Protein AF-A0A9P5BAX3-F1 (afdb_monomer)

Secondary structure (DSSP, 8-state):
------------SS----EEEEEEEEEE-GGG-EE-TT--HHHHTTGGGGEEEE--S-SSTT--GGGPPPEEEEEEE-TTS-EEEEEEEE-STT-EEEEEEEB-SS--TT-SEEEEE-SSSSSSPEEEEEETTEEEEEEE--TTTTBEEEEEEEE---TT--GGGEEEE-SSSSSSPEEEEEEETTEEEEEEE--BTTB--EE-SSSTT--SEEEE----S-STTEEEE--SSSSSPEEEEE-TTS-EEEEEEEPP-SSS---EEEEEEEEE---S-SS-GGGEEEE-SS--SSPEEEEEEE-SSEEEEEEEEEEEEETT-PPP-

pLDDT: mean 86.79, std 18.22, range [22.45, 98.81]

Solvent-accessible surface area (backbone atoms only — not comparable to full-atom values): 17808 Å² total; per-residue (Å²): 142,78,89,78,85,78,81,82,76,80,79,79,92,77,84,79,63,66,73,45,74,46,76,44,80,70,46,68,28,77,59,59,49,44,72,41,82,89,60,55,65,84,46,54,75,43,43,46,81,31,55,48,47,36,31,47,51,76,83,49,92,80,58,52,80,66,58,51,39,22,20,45,32,38,55,47,60,46,100,83,52,46,69,47,41,35,36,19,53,45,73,42,79,60,39,40,47,71,82,43,74,46,58,56,58,62,94,53,49,82,32,78,33,76,49,62,37,23,63,48,53,80,75,37,26,16,45,36,36,26,37,88,44,21,36,30,40,15,43,51,77,37,56,87,70,42,39,35,44,52,75,47,74,79,39,77,63,47,93,85,54,46,49,86,30,56,47,66,37,24,60,84,40,83,52,25,32,18,48,32,33,49,80,44,35,33,34,33,22,28,22,37,45,72,42,60,61,91,44,81,34,80,17,20,37,68,39,73,87,39,63,59,38,78,50,45,76,64,79,49,98,50,51,84,31,51,47,63,47,44,63,86,63,73,59,27,29,16,48,32,38,37,36,50,33,42,18,27,37,35,29,42,63,36,84,32,90,62,99,29,59,38,46,44,73,43,77,58,48,74,69,35,89,46,54,102,53,70,83,34,38,61,25,48,47,58,31,21,45,60,51,72,54,34,44,24,44,32,39,52,45,82,53,100,60,30,28,45,35,31,36,29,42,68,46,82,35,57,65,88,57,84,79,83,129

InterPro domains:
  IPR013517 FG-GAP repeat [PF13517] (118-179)
  IPR028994 Integrin alpha, N-terminal [SSF69318] (80-262)

Sequence (325 aa):
MQLVARAISMGSGHDDGNYAHKSTSKGVIESAKIDKESDPQSITDAIPWHIFFGNIVKADPNAERTASLDDWIRVYHNTKDENAYWFRQNLGGGKFDKSVQFNVDMDCDLGPRYAFADFNNDVLDDFFCIKENAVWVSLNRGGNPPKFESIGQVIGGFDGLKATDVRIADIDGDGRADFCLVKSAGEIACSRNGGWGDKPQWQGFSTANGIRGTVFNTAQPDKAGIILADLNREFRSDVMDIGDHGQVSTWIDNRGSGNGIVPEWRSAGLTQAGQAVTGIQDSIKFGRIYGSNRLDYIFLKEEKYHFDVIVQNKAWAFDGVQEPV

Radius of gyration: 19.63 Å; Cα contacts (8 Å, |Δi|>4): 793; chains: 1; bounding box: 54×41×65 Å

Organism: NCBI:txid1803897

Foldseek 3Di:
DDDDDDDPPPDDDDDQDAWDKDKDWPFFLPQQWFFPAPADPVQVVCFLQFWAWFQLADPDPPDDLLLGFTWIKGFRQHPVLATWIWIWPQPAPSHTHDIDTDDQQDPQSQAPHKDWFAAALPSGTWIWGCHPQFIWTWDFPHDVVTHTHTPGTQGDHDPPRDSLQWAWAAALLPRHTWIWGLSWQFWIFIWDQPDHGPHGDTAHQAGRNDGRHTLGGGHDPGSNQWHWADAPQSSHTWTWGQAFQRWIWIWDFDQDPDPGRRTDTHTSGTNGPHHPDGRQSSQWHWTRNNSPSGTWIWGQCDDPGITTTITMDMDIDRVPDDDDD

Mean predicted aligned error: 7.18 Å

Structure (mmCIF, N/CA/C/O backbone):
data_AF-A0A9P5BAX3-F1
#
_entry.id   AF-A0A9P5BAX3-F1
#
loop_
_atom_site.group_PDB
_atom_site.id
_atom_site.type_symbol
_atom_site.label_atom_id
_atom_site.label_alt_id
_atom_site.label_comp_id
_atom_site.label_asym_id
_atom_site.label_entity_id
_atom_site.label_seq_id
_atom_site.pdbx_PDB_ins_code
_atom_site.Cartn_x
_atom_site.Cartn_y
_atom_site.Cartn_z
_atom_site.occupancy
_atom_site.B_iso_or_equiv
_atom_site.auth_seq_id
_atom_site.auth_comp_id
_atom_site.auth_asym_id
_atom_site.auth_atom_id
_atom_site.pdbx_PDB_model_num
ATOM 1 N N . MET A 1 1 ? -33.936 -15.966 -37.122 1.00 38.59 1 MET A N 1
ATOM 2 C CA . MET A 1 1 ? -32.572 -16.016 -37.684 1.00 38.59 1 MET A CA 1
ATOM 3 C C . MET A 1 1 ? -32.243 -14.624 -38.193 1.00 38.59 1 MET A C 1
ATOM 5 O O . MET A 1 1 ? -32.700 -14.257 -39.262 1.00 38.59 1 MET A O 1
ATOM 9 N N . GLN A 1 2 ? -31.557 -13.816 -37.386 1.00 25.47 2 GLN A N 1
ATOM 10 C CA . GLN A 1 2 ? -30.965 -12.558 -37.839 1.00 25.47 2 GLN A CA 1
ATOM 11 C C . GLN A 1 2 ? -29.770 -12.282 -36.923 1.00 25.47 2 GLN A C 1
ATOM 13 O O . GLN A 1 2 ? -29.939 -12.008 -35.738 1.00 25.47 2 GLN A O 1
ATOM 18 N N . LEU A 1 3 ? -28.567 -12.496 -37.460 1.00 26.77 3 LEU A N 1
ATOM 19 C CA . LEU A 1 3 ? -27.318 -12.101 -36.822 1.00 26.77 3 LEU A CA 1
ATOM 20 C C . LEU A 1 3 ? -27.300 -10.575 -36.722 1.00 26.77 3 LEU A C 1
ATOM 22 O O . LEU A 1 3 ? -27.473 -9.897 -37.732 1.00 26.77 3 LEU A O 1
ATOM 26 N N . VAL A 1 4 ? -27.007 -10.050 -35.536 1.00 26.61 4 VAL A N 1
ATOM 27 C CA . VAL A 1 4 ? -26.472 -8.696 -35.390 1.00 26.61 4 VAL A CA 1
ATOM 28 C C . VAL A 1 4 ? -25.081 -8.851 -34.798 1.00 26.61 4 VAL A C 1
ATOM 30 O O . VAL A 1 4 ? -24.919 -9.208 -33.632 1.00 26.61 4 VAL A O 1
ATOM 33 N N . ALA A 1 5 ? -24.075 -8.659 -35.645 1.00 25.00 5 ALA A N 1
ATOM 34 C CA . ALA A 1 5 ? -22.684 -8.593 -35.238 1.00 25.00 5 ALA A CA 1
ATOM 35 C C . ALA A 1 5 ? -22.497 -7.391 -34.301 1.00 25.00 5 ALA A C 1
ATOM 37 O O . ALA A 1 5 ? -22.773 -6.254 -34.683 1.00 25.00 5 ALA A O 1
ATOM 38 N N . ARG A 1 6 ? -22.032 -7.635 -33.072 1.00 25.16 6 ARG A N 1
ATOM 39 C CA . ARG A 1 6 ? -21.492 -6.580 -32.209 1.00 25.16 6 ARG A CA 1
ATOM 40 C C . ARG A 1 6 ? -20.024 -6.400 -32.569 1.00 25.16 6 ARG A C 1
ATOM 42 O O . ARG A 1 6 ? -19.195 -7.234 -32.220 1.00 25.16 6 ARG A O 1
ATOM 49 N N . ALA A 1 7 ? -19.716 -5.324 -33.282 1.00 23.09 7 ALA A N 1
ATOM 50 C CA . ALA A 1 7 ? -18.359 -4.812 -33.343 1.00 23.09 7 ALA A CA 1
ATOM 51 C C . ALA A 1 7 ? -18.020 -4.235 -31.960 1.00 23.09 7 ALA A C 1
ATOM 53 O O . ALA A 1 7 ? -18.608 -3.242 -31.537 1.00 23.09 7 ALA A O 1
ATOM 54 N N . ILE A 1 8 ? -17.114 -4.893 -31.237 1.00 26.59 8 ILE A N 1
ATOM 55 C CA . ILE A 1 8 ? -16.471 -4.321 -30.054 1.00 26.59 8 ILE A CA 1
ATOM 56 C C . ILE A 1 8 ? -15.385 -3.390 -30.593 1.00 26.59 8 ILE A C 1
ATOM 58 O O . ILE A 1 8 ? -14.329 -3.839 -31.029 1.00 26.59 8 ILE A O 1
ATOM 62 N N . SER A 1 9 ? -15.680 -2.094 -30.632 1.00 22.45 9 SER A N 1
ATOM 63 C CA . SER A 1 9 ? -14.665 -1.069 -30.847 1.00 22.45 9 SER A CA 1
ATOM 64 C C . SER A 1 9 ? -13.929 -0.868 -29.525 1.00 22.45 9 SER A C 1
ATOM 66 O O . SER A 1 9 ? -14.465 -0.236 -28.618 1.00 22.45 9 SER A O 1
ATOM 68 N N . MET A 1 10 ? -12.720 -1.421 -29.407 1.00 34.75 10 MET A N 1
ATOM 69 C CA . MET A 1 10 ? -11.760 -1.005 -28.382 1.00 34.75 10 MET A CA 1
ATOM 70 C C . MET A 1 10 ? -11.373 0.444 -28.688 1.00 34.75 10 MET A C 1
ATOM 72 O O . MET A 1 10 ? -10.759 0.719 -29.718 1.00 34.75 10 MET A O 1
ATOM 76 N N . GLY A 1 11 ? -11.833 1.368 -27.845 1.00 26.83 11 GLY A N 1
ATOM 77 C CA . GLY A 1 11 ? -11.611 2.799 -28.011 1.00 26.83 11 GLY A CA 1
ATOM 78 C C . GLY A 1 11 ? -10.129 3.144 -27.923 1.00 26.83 11 GLY A C 1
ATOM 79 O O . GLY A 1 11 ? -9.464 2.846 -26.935 1.00 26.83 11 GLY A O 1
ATOM 80 N N . SER A 1 12 ? -9.619 3.778 -28.974 1.00 36.03 12 SER A N 1
ATOM 81 C CA . SER A 1 12 ? -8.285 4.361 -29.056 1.00 36.03 12 SER A CA 1
ATOM 82 C C . SER A 1 12 ? -8.238 5.669 -28.260 1.00 36.03 12 SER A C 1
ATOM 84 O O . SER A 1 12 ? -8.459 6.727 -28.837 1.00 36.03 12 SER A O 1
ATOM 86 N N . GLY A 1 13 ? -8.033 5.576 -26.944 1.00 36.81 13 GLY A N 1
ATOM 87 C CA . GLY A 1 13 ? -7.357 6.548 -26.062 1.00 36.81 13 GLY A CA 1
ATOM 88 C C . GLY A 1 13 ? -7.547 8.069 -26.212 1.00 36.81 13 GLY A C 1
ATOM 89 O O . GLY A 1 13 ? -6.700 8.786 -25.699 1.00 36.81 13 GLY A O 1
ATOM 90 N N . HIS A 1 14 ? -8.570 8.596 -26.896 1.00 33.91 14 HIS A N 1
ATOM 91 C CA . HIS A 1 14 ? -8.615 10.033 -27.209 1.00 33.91 14 HIS A CA 1
ATOM 92 C C . HIS A 1 14 ? -9.938 10.766 -26.960 1.00 33.91 14 HIS A C 1
ATOM 94 O O . HIS A 1 14 ? -10.000 11.952 -27.259 1.00 33.91 14 HIS A O 1
ATOM 100 N N . ASP A 1 15 ? -10.955 10.129 -26.376 1.00 41.12 15 ASP A N 1
ATOM 101 C CA . ASP A 1 15 ? -12.197 10.822 -25.995 1.00 41.12 15 ASP A CA 1
ATOM 102 C C . ASP A 1 15 ? -12.956 10.050 -24.899 1.00 41.12 15 ASP A C 1
ATOM 104 O O . ASP A 1 15 ? -13.960 9.379 -25.142 1.00 41.12 15 ASP A O 1
ATOM 108 N N . ASP A 1 16 ? -12.464 10.115 -23.663 1.00 41.97 16 ASP A N 1
ATOM 109 C CA . ASP A 1 16 ? -13.198 9.718 -22.465 1.00 41.97 16 ASP A CA 1
ATOM 110 C C . ASP A 1 16 ? -13.496 10.977 -21.631 1.00 41.97 16 ASP A C 1
ATOM 112 O O . ASP A 1 16 ? -12.630 11.521 -20.950 1.00 41.97 16 ASP A O 1
ATOM 116 N N . GLY A 1 17 ? -14.725 11.493 -21.752 1.00 39.88 17 GLY A N 1
ATOM 117 C CA . GLY A 1 17 ? -15.174 12.785 -21.210 1.00 39.88 17 GLY A CA 1
ATOM 118 C C . GLY A 1 17 ? -14.943 13.033 -19.706 1.00 39.88 17 GLY A C 1
ATOM 119 O O . GLY A 1 17 ? -14.240 12.307 -19.004 1.00 39.88 17 GLY A O 1
ATOM 120 N N . ASN A 1 18 ? -15.526 14.115 -19.183 1.00 44.06 18 ASN A N 1
ATOM 121 C CA . ASN A 1 18 ? -15.340 14.501 -17.782 1.00 44.06 18 ASN A CA 1
ATOM 122 C C . ASN A 1 18 ? -15.794 13.386 -16.818 1.00 44.06 18 ASN A C 1
ATOM 124 O O . ASN A 1 18 ? -16.866 12.800 -16.968 1.00 44.06 18 ASN A O 1
ATOM 128 N N . TYR A 1 19 ? -14.964 13.098 -15.813 1.00 53.88 19 TYR A N 1
ATOM 129 C CA . TYR A 1 19 ? -15.280 12.119 -14.777 1.00 53.88 19 TYR A CA 1
ATOM 130 C C . TYR A 1 19 ? -16.246 12.714 -13.748 1.00 53.88 19 TYR A C 1
ATOM 132 O O . TYR A 1 19 ? -15.951 13.737 -13.128 1.00 53.88 19 TYR A O 1
ATOM 140 N N . ALA A 1 20 ? -17.384 12.051 -13.527 1.00 51.53 20 ALA A N 1
ATOM 141 C CA . ALA A 1 20 ? -18.304 12.371 -12.443 1.00 51.53 20 ALA A CA 1
ATOM 142 C C . ALA A 1 20 ? -18.182 11.321 -11.326 1.00 51.53 20 ALA A C 1
ATOM 144 O O . ALA A 1 20 ? -18.335 10.116 -11.550 1.00 51.53 20 ALA A O 1
ATOM 145 N N . HIS A 1 21 ? -17.933 11.781 -10.097 1.00 63.03 21 HIS A N 1
ATOM 146 C CA . HIS A 1 21 ? -17.801 10.915 -8.925 1.00 63.03 21 HIS A CA 1
ATOM 147 C C . HIS A 1 21 ? -19.018 11.041 -8.012 1.00 63.03 21 HIS A C 1
ATOM 149 O O . HIS A 1 21 ? -19.418 12.141 -7.629 1.00 63.03 21 HIS A O 1
ATOM 155 N N . LYS A 1 22 ? -19.582 9.899 -7.608 1.00 65.12 22 LYS A N 1
ATOM 156 C CA . LYS A 1 22 ? -20.594 9.826 -6.551 1.00 65.12 22 LYS A CA 1
ATOM 157 C C . LYS A 1 22 ? -20.171 8.777 -5.534 1.00 65.12 22 LYS A C 1
ATOM 159 O O . LYS A 1 22 ? -19.991 7.615 -5.885 1.00 65.12 22 LYS A O 1
ATOM 164 N N . SER A 1 23 ? -20.033 9.158 -4.269 1.00 72.19 23 SER A N 1
ATOM 165 C CA . SER A 1 23 ? -19.822 8.198 -3.187 1.00 72.19 23 SER A CA 1
ATOM 166 C C . SER A 1 23 ? -21.155 7.804 -2.550 1.00 72.19 23 SER A C 1
ATOM 168 O O . SER A 1 23 ? -22.107 8.585 -2.497 1.00 72.19 23 SER A O 1
ATOM 170 N N . THR A 1 24 ? -21.250 6.557 -2.096 1.00 82.00 24 THR A N 1
ATOM 171 C CA . THR A 1 24 ? -22.368 6.067 -1.286 1.00 82.00 24 THR A CA 1
ATOM 172 C C . THR A 1 24 ? -21.808 5.527 0.016 1.00 82.00 24 THR A C 1
ATOM 174 O O . THR A 1 24 ? -21.052 4.556 0.011 1.00 82.00 24 THR A O 1
ATOM 177 N N . SER A 1 25 ? -22.179 6.151 1.133 1.00 86.31 25 SER A N 1
ATOM 178 C CA . SER A 1 25 ? -21.780 5.670 2.454 1.00 86.31 25 SER A CA 1
ATOM 179 C C . SER A 1 25 ? -22.388 4.296 2.732 1.00 86.31 25 SER A C 1
ATOM 181 O O . SER A 1 25 ? -23.581 4.080 2.507 1.00 86.31 25 SER A O 1
ATOM 183 N N . LYS A 1 26 ? -21.562 3.372 3.224 1.00 90.88 26 LYS A N 1
ATOM 184 C CA . LYS A 1 26 ? -21.981 2.074 3.764 1.00 90.88 26 LYS A CA 1
ATOM 185 C C . LYS A 1 26 ? -21.983 2.045 5.292 1.00 90.88 26 LYS A C 1
ATOM 187 O O . LYS A 1 26 ? -22.518 1.108 5.872 1.00 90.88 26 LYS A O 1
ATOM 192 N N . GLY A 1 27 ? -21.452 3.087 5.931 1.00 91.56 27 GLY A N 1
ATOM 193 C CA . GLY A 1 27 ? -21.371 3.195 7.383 1.00 91.56 27 GLY A CA 1
ATOM 194 C C . GLY A 1 27 ? -20.230 2.377 7.986 1.00 91.56 27 GLY A C 1
ATOM 195 O O . GLY A 1 27 ? -19.264 2.034 7.301 1.00 91.56 27 GLY A O 1
ATOM 196 N N . VAL A 1 28 ? -20.343 2.126 9.290 1.00 96.62 28 VAL A N 1
ATOM 197 C CA . VAL A 1 28 ? -19.370 1.369 10.087 1.00 96.62 28 VAL A CA 1
ATOM 198 C C . VAL A 1 28 ? -19.524 -0.125 9.813 1.00 96.62 28 VAL A C 1
ATOM 200 O O . VAL A 1 28 ? -20.631 -0.661 9.864 1.00 96.62 28 VAL A O 1
ATOM 203 N N . ILE A 1 29 ? -18.407 -0.811 9.574 1.00 97.44 29 ILE A N 1
ATOM 204 C CA . ILE A 1 29 ? -18.358 -2.271 9.518 1.00 97.44 29 ILE A CA 1
ATOM 205 C C . ILE A 1 29 ? -18.022 -2.812 10.907 1.00 97.44 29 ILE A C 1
ATOM 207 O O . ILE A 1 29 ? -16.862 -2.860 11.313 1.00 97.44 29 ILE A O 1
ATOM 211 N N . GLU A 1 30 ? -19.047 -3.265 11.627 1.00 97.12 30 GLU A N 1
ATOM 212 C CA . GLU A 1 30 ? -18.915 -3.772 13.000 1.00 97.12 30 GLU A CA 1
ATOM 213 C C . GLU A 1 30 ? -17.875 -4.899 13.127 1.00 97.12 30 GLU A C 1
ATOM 215 O O . GLU A 1 30 ? -17.050 -4.886 14.035 1.00 97.12 30 GLU A O 1
ATOM 220 N N . SER A 1 31 ? -17.836 -5.837 12.174 1.00 97.56 31 SER A N 1
ATOM 221 C CA . SER A 1 31 ? -16.870 -6.948 12.175 1.00 97.56 31 SER A CA 1
ATOM 222 C C . SER A 1 31 ? -15.427 -6.538 11.847 1.00 97.56 31 SER A C 1
ATOM 224 O O . SER A 1 31 ? -14.526 -7.367 11.950 1.00 97.56 31 SER A O 1
ATOM 226 N N . ALA A 1 32 ? -15.186 -5.292 11.430 1.00 97.81 32 ALA A N 1
ATOM 227 C CA . ALA A 1 32 ? -13.859 -4.773 11.088 1.00 97.81 32 ALA A CA 1
ATOM 228 C C . ALA A 1 32 ? -13.288 -3.832 12.158 1.00 97.81 32 ALA A C 1
ATOM 230 O O . ALA A 1 32 ? -12.149 -3.396 12.022 1.00 97.81 32 ALA A O 1
ATOM 231 N N . LYS A 1 33 ? -14.039 -3.543 13.234 1.00 97.81 33 LYS A N 1
ATOM 232 C CA . LYS A 1 33 ? -13.571 -2.701 14.344 1.00 97.81 33 LYS A CA 1
ATOM 233 C C . LYS A 1 33 ? -12.227 -3.164 14.894 1.00 97.81 33 LYS A C 1
ATOM 235 O O . LYS A 1 33 ? -11.960 -4.368 15.005 1.00 97.81 33 LYS A O 1
ATOM 240 N N . ILE A 1 34 ? -11.399 -2.186 15.236 1.00 97.81 34 ILE A N 1
ATOM 241 C CA . ILE A 1 34 ? -10.008 -2.391 15.633 1.00 97.81 34 ILE A CA 1
ATOM 242 C C . ILE A 1 34 ? -9.868 -1.960 17.081 1.00 97.81 34 ILE A C 1
ATOM 244 O O . ILE A 1 34 ? -9.777 -0.768 17.363 1.00 97.81 34 ILE A O 1
ATOM 248 N N . ASP A 1 35 ? -9.890 -2.917 17.999 1.00 95.94 35 ASP A N 1
ATOM 249 C CA . ASP A 1 35 ? -9.796 -2.617 19.422 1.00 95.94 35 ASP A CA 1
ATOM 250 C C . ASP A 1 35 ? -8.385 -2.148 19.795 1.00 95.94 35 ASP A C 1
ATOM 252 O O . ASP A 1 35 ? -7.380 -2.707 19.347 1.00 95.94 35 ASP A O 1
ATOM 256 N N . LYS A 1 36 ? -8.329 -1.110 20.637 1.00 95.38 36 LYS A N 1
ATOM 257 C CA . LYS A 1 36 ? -7.092 -0.632 21.274 1.00 95.38 36 LYS A CA 1
ATOM 258 C C . LYS A 1 36 ? -6.687 -1.501 22.464 1.00 95.38 36 LYS A C 1
ATOM 260 O O . LYS A 1 36 ? -5.563 -1.411 22.937 1.00 95.38 36 LYS A O 1
ATOM 265 N N . GLU A 1 37 ? -7.623 -2.304 22.967 1.00 90.50 37 GLU A N 1
ATOM 266 C CA . GLU A 1 37 ? -7.446 -3.151 24.145 1.00 90.50 37 GLU A CA 1
ATOM 267 C C . GLU A 1 37 ? -6.798 -2.377 25.312 1.00 90.50 37 GLU A C 1
ATOM 269 O O . GLU A 1 37 ? -7.254 -1.286 25.666 1.00 90.50 37 GLU A O 1
ATOM 274 N N . SER A 1 38 ? -5.761 -2.942 25.930 1.00 91.06 38 SER A N 1
ATOM 275 C CA . SER A 1 38 ? -4.924 -2.285 26.937 1.00 91.06 38 SER A CA 1
ATOM 276 C C . SER A 1 38 ? -3.578 -1.823 26.371 1.00 91.06 38 SER A C 1
ATOM 278 O O . SER A 1 38 ? -2.629 -1.655 27.140 1.00 91.06 38 SER A O 1
ATOM 280 N N . ASP A 1 39 ? -3.472 -1.671 25.048 1.00 93.44 39 ASP A N 1
ATOM 281 C CA . ASP A 1 39 ? -2.223 -1.294 24.395 1.00 93.44 39 ASP A CA 1
ATOM 282 C C . ASP A 1 39 ? -1.795 0.125 24.818 1.00 93.44 39 ASP A C 1
ATOM 284 O O . ASP A 1 39 ? -2.632 1.023 24.971 1.00 93.44 39 ASP A O 1
ATOM 288 N N . PRO A 1 40 ? -0.486 0.363 25.022 1.00 94.94 40 PRO A N 1
ATOM 289 C CA . PRO A 1 40 ? 0.028 1.698 25.281 1.00 94.94 40 PRO A CA 1
ATOM 290 C C . PRO A 1 40 ? -0.157 2.606 24.063 1.00 94.94 40 PRO A C 1
ATOM 292 O O . PRO A 1 40 ? -0.211 2.153 22.918 1.00 94.94 40 PRO A O 1
ATOM 295 N N . GLN A 1 41 ? -0.152 3.916 24.313 1.00 94.06 41 GLN A N 1
ATOM 296 C CA . GLN A 1 41 ? -0.399 4.922 23.283 1.00 94.06 41 GLN A CA 1
ATOM 297 C C . GLN A 1 41 ? 0.561 4.822 22.083 1.00 94.06 41 GLN A C 1
ATOM 299 O O . GLN A 1 41 ? 0.145 4.985 20.943 1.00 94.06 41 GLN A O 1
ATOM 304 N N . SER A 1 42 ? 1.824 4.449 22.318 1.00 92.00 42 SER A N 1
ATOM 305 C CA . SER A 1 42 ? 2.815 4.240 21.253 1.00 92.00 42 SER A CA 1
ATOM 306 C C . SER A 1 42 ? 2.417 3.167 20.234 1.00 92.00 42 SER A C 1
ATOM 308 O O . SER A 1 42 ? 2.865 3.223 19.095 1.00 92.00 42 SER A O 1
ATOM 310 N N . ILE A 1 43 ? 1.592 2.194 20.633 1.00 93.31 43 ILE A N 1
ATOM 311 C CA . ILE A 1 43 ? 1.044 1.168 19.740 1.00 93.31 43 ILE A CA 1
ATOM 312 C C . ILE A 1 43 ? -0.268 1.656 19.123 1.00 93.31 43 ILE A C 1
ATOM 314 O O . ILE A 1 43 ? -0.483 1.486 17.924 1.00 93.31 43 ILE A O 1
ATOM 318 N N . THR A 1 44 ? -1.152 2.275 19.914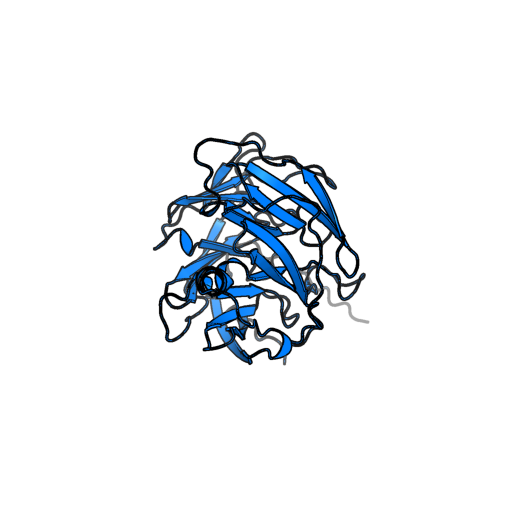 1.00 95.31 44 THR A N 1
ATOM 319 C CA . THR A 1 44 ? -2.469 2.691 19.412 1.00 95.31 44 THR A CA 1
ATOM 320 C C . THR A 1 44 ? -2.386 3.819 18.387 1.00 95.31 44 THR A C 1
ATOM 322 O O . THR A 1 44 ? -3.141 3.796 17.419 1.00 95.31 44 THR A O 1
ATOM 325 N N . ASP A 1 45 ? -1.452 4.760 18.557 1.00 94.19 45 ASP A N 1
ATOM 326 C CA . ASP A 1 45 ? -1.228 5.876 17.625 1.00 94.19 45 ASP A CA 1
ATOM 327 C C . ASP A 1 45 ? -0.695 5.380 16.269 1.00 94.19 45 ASP A C 1
ATOM 329 O O . ASP A 1 45 ? -0.929 5.998 15.232 1.00 94.19 45 ASP A O 1
ATOM 333 N N . ALA A 1 46 ? -0.012 4.231 16.258 1.00 93.00 46 ALA A N 1
ATOM 334 C CA . ALA A 1 46 ? 0.525 3.620 15.049 1.00 93.00 46 ALA A CA 1
ATOM 335 C C . ALA A 1 46 ? -0.514 2.783 14.284 1.00 93.00 46 ALA A C 1
ATOM 337 O O . ALA A 1 46 ? -0.270 2.442 13.129 1.00 93.00 46 ALA A O 1
ATOM 338 N N . ILE A 1 47 ? -1.681 2.466 14.867 1.00 95.94 47 ILE A N 1
ATOM 339 C CA . ILE A 1 47 ? -2.688 1.587 14.241 1.00 95.94 47 ILE A CA 1
ATOM 340 C C . ILE A 1 47 ? -2.965 1.954 12.775 1.00 95.94 47 ILE A C 1
ATOM 342 O O . ILE A 1 47 ? -2.892 1.047 11.946 1.00 95.94 47 ILE A O 1
ATOM 346 N N . PRO A 1 48 ? -3.208 3.225 12.392 1.00 95.75 48 PRO A N 1
ATOM 347 C CA . PRO A 1 48 ? -3.446 3.568 10.992 1.00 95.75 48 PRO A CA 1
ATOM 348 C C . PRO A 1 48 ? -2.338 3.100 10.037 1.00 95.75 48 PRO A C 1
ATOM 350 O O . PRO A 1 48 ? -2.637 2.640 8.941 1.00 95.75 48 PRO A O 1
ATOM 353 N N . TRP A 1 49 ? -1.070 3.124 10.443 1.00 93.19 49 TRP A N 1
ATOM 354 C CA . TRP A 1 49 ? 0.065 2.669 9.627 1.00 93.19 49 TRP A CA 1
ATOM 355 C C . TRP A 1 49 ? 0.170 1.145 9.493 1.00 93.19 49 TRP A C 1
ATOM 357 O O . TRP A 1 49 ? 0.830 0.648 8.583 1.00 93.19 49 TRP A O 1
ATOM 367 N N . HIS A 1 50 ? -0.496 0.411 10.380 1.00 94.56 50 HIS A N 1
ATOM 368 C CA . HIS A 1 50 ? -0.373 -1.034 10.549 1.00 94.56 50 HIS A CA 1
ATOM 369 C C . HIS A 1 50 ? -1.619 -1.816 10.110 1.00 94.56 50 HIS A C 1
ATOM 371 O O . HIS A 1 50 ? -1.724 -3.018 10.371 1.00 94.56 50 HIS A O 1
ATOM 377 N N . ILE A 1 51 ? -2.558 -1.137 9.445 1.00 97.56 51 ILE A N 1
ATOM 378 C CA . ILE A 1 51 ? -3.780 -1.720 8.894 1.00 97.56 51 ILE A CA 1
ATOM 379 C C . ILE A 1 51 ? -3.731 -1.699 7.375 1.00 97.56 51 ILE A C 1
ATOM 381 O O . ILE A 1 51 ? -3.532 -0.651 6.754 1.00 97.56 51 ILE A O 1
ATOM 385 N N . PHE A 1 52 ? -3.973 -2.871 6.799 1.00 97.75 52 PHE A N 1
ATOM 386 C CA . PHE A 1 52 ? -3.942 -3.116 5.367 1.00 97.75 52 PHE A CA 1
ATOM 387 C C . PHE A 1 52 ? -5.211 -3.843 4.934 1.00 97.75 52 PHE A C 1
ATOM 389 O O . PHE A 1 52 ? -5.884 -4.496 5.736 1.00 97.75 52 PHE A O 1
ATOM 396 N N . PHE A 1 53 ? -5.506 -3.723 3.647 1.00 96.56 53 PHE A N 1
ATOM 397 C CA . PHE A 1 53 ? -6.517 -4.511 2.970 1.00 96.56 53 PHE A CA 1
ATOM 398 C C . PHE A 1 53 ? -5.854 -5.137 1.748 1.00 96.56 53 PHE A C 1
ATOM 400 O O . PHE A 1 53 ? -5.256 -4.406 0.962 1.00 96.56 53 PHE A O 1
ATOM 407 N N . GLY A 1 54 ? -5.902 -6.463 1.637 1.00 95.00 54 GLY A N 1
ATOM 408 C CA . GLY A 1 54 ? -5.308 -7.194 0.517 1.00 95.00 54 GLY A CA 1
ATOM 409 C C . GLY A 1 54 ? -5.892 -8.594 0.367 1.00 95.00 54 GLY A C 1
ATOM 410 O O . GLY A 1 54 ? -6.416 -9.164 1.326 1.00 95.00 54 GLY A O 1
ATOM 411 N N . ASN A 1 55 ? -5.822 -9.147 -0.836 1.00 94.56 55 ASN A N 1
ATOM 412 C CA . ASN A 1 55 ? -6.370 -10.451 -1.187 1.00 94.56 55 ASN A CA 1
ATOM 413 C C . ASN A 1 55 ? -5.416 -11.575 -0.757 1.00 94.56 55 ASN A C 1
ATOM 415 O O . ASN A 1 55 ? -4.701 -12.147 -1.581 1.00 94.56 55 ASN A O 1
ATOM 419 N N . ILE A 1 56 ? -5.382 -11.896 0.538 1.00 97.00 56 ILE A N 1
ATOM 420 C CA . ILE A 1 56 ? -4.472 -12.921 1.072 1.00 97.00 56 ILE A CA 1
ATOM 421 C C . ILE A 1 56 ? -5.133 -14.296 1.227 1.00 97.00 56 ILE A C 1
ATOM 423 O O . ILE A 1 56 ? -4.427 -15.302 1.310 1.00 97.00 56 ILE A O 1
ATOM 427 N N . VAL A 1 57 ? -6.465 -14.377 1.219 1.00 94.94 57 VAL A N 1
ATOM 428 C CA . VAL A 1 57 ? -7.223 -15.632 1.208 1.00 94.94 57 VAL A CA 1
ATOM 429 C C . VAL A 1 57 ? -8.278 -15.603 0.104 1.00 94.94 57 VAL A C 1
ATOM 431 O O . VAL A 1 57 ? -9.244 -14.847 0.151 1.00 94.94 57 VAL A O 1
ATOM 434 N N . LYS A 1 58 ? -8.180 -16.534 -0.855 1.00 85.19 58 LYS A N 1
ATOM 435 C CA . LYS A 1 58 ? -9.233 -16.729 -1.866 1.00 85.19 58 LYS A CA 1
ATOM 436 C C . LYS A 1 58 ? -10.529 -17.193 -1.194 1.00 85.19 58 LYS A C 1
ATOM 438 O O . LYS A 1 58 ? -10.630 -18.341 -0.762 1.00 85.19 58 LYS A O 1
ATOM 443 N N . ALA A 1 59 ? -11.530 -16.314 -1.142 1.00 73.06 59 ALA A N 1
ATOM 444 C CA . ALA A 1 59 ? -12.875 -16.661 -0.682 1.00 73.06 59 ALA A CA 1
ATOM 445 C C . ALA A 1 59 ? -13.538 -17.718 -1.588 1.00 73.06 59 ALA A C 1
ATOM 447 O O . ALA A 1 59 ? -14.176 -18.646 -1.094 1.00 73.06 59 ALA A O 1
ATOM 448 N N . ASP A 1 60 ? -13.323 -17.611 -2.902 1.00 76.69 60 ASP A N 1
ATOM 449 C CA . ASP A 1 60 ? -13.675 -18.620 -3.901 1.00 76.69 60 ASP A CA 1
ATOM 450 C C . ASP A 1 60 ? -12.416 -18.967 -4.718 1.00 76.69 60 ASP A C 1
ATOM 452 O O . ASP A 1 60 ? -11.857 -18.084 -5.374 1.00 76.69 60 ASP A O 1
ATOM 456 N N . PRO A 1 61 ? -11.949 -20.231 -4.706 1.00 74.81 61 PRO A N 1
ATOM 457 C CA . PRO A 1 61 ? -10.804 -20.669 -5.505 1.00 74.81 61 PRO A CA 1
ATOM 458 C C . PRO A 1 61 ? -10.954 -20.444 -7.016 1.00 74.81 61 PRO A C 1
ATOM 460 O O . PRO A 1 61 ? -9.948 -20.458 -7.721 1.00 74.81 61 PRO A O 1
ATOM 463 N N . ASN A 1 62 ? -12.185 -20.261 -7.504 1.00 78.12 62 ASN A N 1
ATOM 464 C CA . ASN A 1 62 ? -12.505 -20.039 -8.914 1.00 78.12 62 ASN A CA 1
ATOM 465 C C . ASN A 1 62 ? -12.903 -18.590 -9.221 1.00 78.12 62 ASN A C 1
ATOM 467 O O . ASN A 1 62 ? -13.271 -18.304 -10.361 1.00 78.12 62 ASN A O 1
ATOM 471 N N . ALA A 1 63 ? -12.876 -17.685 -8.236 1.00 73.06 63 ALA A N 1
ATOM 472 C CA . ALA A 1 63 ? -13.168 -16.284 -8.497 1.00 73.06 63 ALA A CA 1
ATOM 473 C C . ALA A 1 63 ? -12.127 -15.696 -9.452 1.00 73.06 63 ALA A C 1
ATOM 475 O O . ALA A 1 63 ? -10.917 -15.843 -9.265 1.00 73.06 63 ALA A O 1
ATOM 476 N N . GLU A 1 64 ? -12.621 -14.983 -10.460 1.00 77.19 64 GLU A N 1
ATOM 477 C CA . GLU A 1 64 ? -11.794 -14.130 -11.305 1.00 77.19 64 GLU A CA 1
ATOM 478 C C . GLU A 1 64 ? -11.078 -13.073 -10.451 1.00 77.19 64 GLU A C 1
ATOM 480 O O . GLU A 1 64 ? -11.619 -12.606 -9.444 1.00 77.19 64 GLU A O 1
ATOM 485 N N . ARG A 1 65 ? -9.902 -12.606 -10.892 1.00 77.50 65 ARG A N 1
ATOM 486 C CA . ARG A 1 65 ? -9.136 -11.542 -10.204 1.00 77.50 65 ARG A CA 1
ATOM 487 C C . ARG A 1 65 ? -9.969 -10.279 -9.954 1.00 77.50 65 ARG A C 1
ATOM 489 O O . ARG A 1 65 ? -9.726 -9.560 -8.994 1.00 77.50 65 ARG A O 1
ATOM 496 N N . THR A 1 66 ? -10.954 -9.989 -10.802 1.00 74.00 66 THR A N 1
ATOM 497 C CA . THR A 1 66 ? -11.858 -8.836 -10.638 1.00 74.00 66 THR A CA 1
ATOM 498 C C . THR A 1 66 ? -12.847 -8.989 -9.490 1.00 74.00 66 THR A C 1
ATOM 500 O O . THR A 1 66 ? -13.317 -7.980 -8.972 1.00 74.00 66 THR A O 1
ATOM 503 N N . ALA A 1 67 ? -13.153 -10.225 -9.101 1.00 77.50 67 ALA A N 1
ATOM 504 C CA . ALA A 1 67 ? -14.079 -10.563 -8.030 1.00 77.50 67 ALA A CA 1
ATOM 505 C C . ALA A 1 67 ? -13.364 -10.824 -6.694 1.00 77.50 67 ALA A C 1
ATOM 507 O O . ALA A 1 67 ? -14.028 -11.179 -5.717 1.00 77.50 67 ALA A O 1
ATOM 508 N N . SER A 1 68 ? -12.035 -10.662 -6.638 1.00 85.12 68 SER A N 1
ATOM 509 C CA . SER A 1 68 ? -11.291 -10.807 -5.392 1.00 85.12 68 SER A CA 1
ATOM 510 C C . SER A 1 68 ? -11.754 -9.779 -4.362 1.00 85.12 68 SER A C 1
ATOM 512 O O . SER A 1 68 ? -12.034 -8.615 -4.674 1.00 85.12 68 SER A O 1
ATOM 514 N N . LEU A 1 69 ? -11.855 -10.249 -3.125 1.00 91.69 69 LEU A N 1
ATOM 515 C CA . LEU A 1 69 ? -12.143 -9.432 -1.963 1.00 91.69 69 LEU A CA 1
ATOM 516 C C . LEU A 1 69 ? -10.850 -9.223 -1.193 1.00 91.69 69 LEU A C 1
ATOM 518 O O . LEU A 1 69 ? -10.036 -10.138 -1.100 1.00 91.69 69 LEU A O 1
ATOM 522 N N . ASP A 1 70 ? -10.712 -8.042 -0.606 1.00 94.38 70 ASP A N 1
ATOM 523 C CA . ASP A 1 70 ? -9.553 -7.738 0.222 1.00 94.38 70 ASP A CA 1
ATOM 524 C C . ASP A 1 70 ? -9.879 -8.034 1.684 1.00 94.38 70 ASP A C 1
ATOM 526 O O . ASP A 1 70 ? -10.876 -7.541 2.232 1.00 94.38 70 ASP A O 1
ATOM 530 N N . ASP A 1 71 ? -9.039 -8.855 2.303 1.00 97.50 71 ASP A N 1
ATOM 531 C CA . ASP A 1 71 ? -9.098 -9.214 3.712 1.00 97.50 71 ASP A CA 1
ATOM 532 C C . ASP A 1 71 ? -8.580 -8.064 4.573 1.00 97.50 71 ASP A C 1
ATOM 534 O O . ASP A 1 71 ? -7.707 -7.301 4.168 1.00 97.50 71 ASP A O 1
ATOM 538 N N . TRP A 1 72 ? -9.100 -7.944 5.792 1.00 98.38 72 TRP A N 1
ATOM 539 C CA . TRP A 1 72 ? -8.588 -6.982 6.766 1.00 98.38 72 TRP A CA 1
ATOM 540 C C . TRP A 1 72 ? -7.333 -7.561 7.412 1.00 98.38 72 TRP A C 1
ATOM 542 O O . TRP A 1 72 ? -7.374 -8.691 7.900 1.00 98.38 72 TRP A O 1
ATOM 552 N N . ILE A 1 73 ? -6.239 -6.804 7.446 1.00 98.69 73 ILE A N 1
ATOM 553 C CA . ILE A 1 73 ? -4.938 -7.266 7.941 1.00 98.69 73 ILE A CA 1
ATO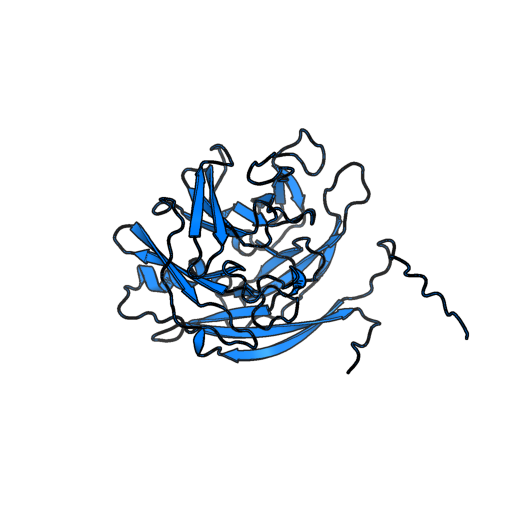M 554 C C . ILE A 1 73 ? -4.397 -6.267 8.966 1.00 98.69 73 ILE A C 1
ATOM 556 O O . ILE A 1 73 ? -4.378 -5.061 8.716 1.00 98.69 73 ILE A O 1
ATOM 560 N N . ARG A 1 74 ? -3.905 -6.771 10.103 1.00 97.25 74 ARG A N 1
ATOM 561 C CA . ARG A 1 74 ? -3.182 -5.997 11.122 1.00 97.25 74 ARG A CA 1
ATOM 562 C C . ARG A 1 74 ? -1.787 -6.566 11.329 1.00 97.25 74 ARG A C 1
ATOM 564 O O . ARG A 1 74 ? -1.637 -7.736 11.681 1.00 97.25 74 ARG A O 1
ATOM 571 N N . VAL A 1 75 ? -0.786 -5.701 11.191 1.00 96.56 75 VAL A N 1
ATOM 572 C CA . VAL A 1 75 ? 0.587 -5.956 11.642 1.00 96.56 75 VAL A CA 1
ATOM 573 C C . VAL A 1 75 ? 0.734 -5.353 13.035 1.00 96.56 75 VAL A C 1
ATOM 575 O O . VAL A 1 75 ? 0.963 -4.160 13.180 1.00 96.56 75 VAL A O 1
ATOM 578 N N . TYR A 1 76 ? 0.544 -6.145 14.083 1.00 94.88 76 TYR A N 1
ATOM 579 C CA . TYR A 1 76 ? 0.728 -5.680 15.454 1.00 94.88 76 TYR A CA 1
ATOM 580 C C . TYR A 1 76 ? 2.217 -5.655 15.800 1.00 94.88 76 TYR A C 1
ATOM 582 O O . TYR A 1 76 ? 2.821 -6.714 15.932 1.00 94.88 76 TYR A O 1
ATOM 590 N N . HIS A 1 77 ? 2.783 -4.460 15.958 1.00 93.31 77 HIS A N 1
ATOM 591 C CA . HIS A 1 77 ? 4.162 -4.263 16.396 1.00 93.31 77 HIS A CA 1
ATOM 592 C C . HIS A 1 77 ? 4.183 -3.946 17.893 1.00 93.31 77 HIS A C 1
ATOM 594 O O . HIS A 1 77 ? 3.574 -2.968 18.336 1.00 93.31 77 HIS A O 1
ATOM 600 N N . ASN A 1 78 ? 4.810 -4.812 18.685 1.00 92.00 78 ASN A N 1
ATOM 601 C CA . ASN A 1 78 ? 4.756 -4.725 20.140 1.00 92.00 78 ASN A CA 1
ATOM 602 C C . ASN A 1 78 ? 5.867 -3.822 20.717 1.00 92.00 78 ASN A C 1
ATOM 604 O O . ASN A 1 78 ? 6.767 -3.375 20.019 1.00 92.00 78 ASN A O 1
ATOM 608 N N . THR A 1 79 ? 5.845 -3.564 22.029 1.00 91.56 79 THR A N 1
ATOM 609 C CA . THR A 1 79 ? 6.848 -2.701 22.691 1.00 91.56 79 THR A CA 1
ATOM 610 C C . THR A 1 79 ? 8.243 -3.330 22.838 1.00 91.56 79 THR A C 1
ATOM 612 O O . THR A 1 79 ? 9.092 -2.769 23.528 1.00 91.56 79 THR A O 1
ATOM 615 N N . LYS A 1 80 ? 8.453 -4.537 22.314 1.00 91.94 80 LYS A N 1
ATOM 616 C CA . LYS A 1 80 ? 9.738 -5.250 22.264 1.00 91.94 80 LYS A CA 1
ATOM 617 C C . LYS A 1 80 ? 10.252 -5.361 20.827 1.00 91.94 80 LYS A C 1
ATOM 619 O O . LYS A 1 80 ? 11.128 -6.178 20.569 1.00 91.94 80 LYS A O 1
ATOM 624 N N . ASP A 1 81 ? 9.681 -4.556 19.938 1.00 90.06 81 ASP A N 1
ATOM 625 C CA . ASP A 1 81 ? 9.944 -4.523 18.510 1.00 90.06 81 ASP A CA 1
ATOM 626 C C . ASP A 1 81 ? 9.593 -5.828 17.770 1.00 90.06 81 ASP A C 1
ATOM 628 O O . ASP A 1 81 ? 10.099 -6.054 16.685 1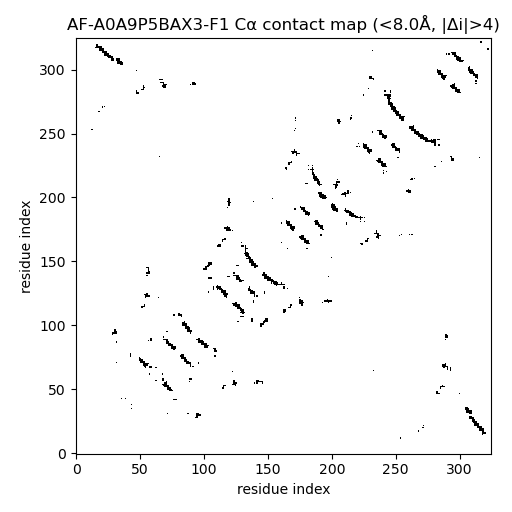.00 90.06 81 ASP A O 1
ATOM 632 N N . GLU A 1 82 ? 8.708 -6.681 18.303 1.00 93.38 82 GLU A N 1
ATOM 633 C CA . GLU A 1 82 ? 8.297 -7.929 17.635 1.00 93.38 82 GLU A CA 1
ATOM 634 C C . GLU A 1 82 ? 6.951 -7.757 16.915 1.00 93.38 82 GLU A C 1
ATOM 636 O O . GLU A 1 82 ? 6.004 -7.178 17.469 1.00 93.38 82 GLU A O 1
ATOM 641 N N . ASN A 1 83 ? 6.824 -8.326 15.715 1.00 95.50 83 ASN A N 1
ATOM 642 C CA . ASN A 1 83 ? 5.581 -8.324 14.952 1.00 95.50 83 ASN A CA 1
ATOM 643 C C . ASN A 1 83 ? 4.727 -9.580 15.175 1.00 95.50 83 ASN A C 1
ATOM 645 O O . ASN A 1 83 ? 5.201 -10.716 15.179 1.00 95.50 83 ASN A O 1
ATOM 649 N N . ALA A 1 84 ? 3.412 -9.379 15.237 1.00 95.88 84 ALA A N 1
ATOM 650 C CA . ALA A 1 84 ? 2.404 -10.420 15.085 1.00 95.88 84 ALA A CA 1
ATOM 651 C C . ALA A 1 84 ? 1.408 -10.042 13.982 1.00 95.88 84 ALA A C 1
ATOM 653 O O . ALA A 1 84 ? 0.921 -8.913 13.926 1.00 95.88 84 ALA A O 1
ATOM 654 N N . TYR A 1 85 ? 1.063 -11.004 13.129 1.00 98.06 85 TYR A N 1
ATOM 655 C CA . TYR A 1 85 ? 0.222 -10.773 11.956 1.00 98.06 85 TYR A CA 1
ATOM 656 C C . TYR A 1 85 ? -1.147 -11.412 12.147 1.00 98.06 85 TYR A C 1
ATOM 658 O O . TYR A 1 85 ? -1.260 -12.597 12.465 1.00 98.06 85 TYR A O 1
ATOM 666 N N . TRP A 1 86 ? -2.190 -10.620 11.938 1.00 98.31 86 TRP A N 1
ATOM 667 C CA . TRP A 1 86 ? -3.576 -11.042 12.081 1.00 98.31 86 TRP A CA 1
ATOM 668 C C . TRP A 1 86 ? -4.353 -10.671 10.838 1.00 98.31 86 TRP A C 1
ATOM 670 O O . TRP A 1 86 ? -4.152 -9.590 10.288 1.00 98.31 86 TRP A O 1
ATOM 680 N N . PHE A 1 87 ? -5.269 -11.536 10.427 1.00 98.56 87 PHE A N 1
ATOM 681 C CA . PHE A 1 87 ? -6.225 -11.203 9.388 1.00 98.56 87 PHE A CA 1
ATOM 682 C C . PHE A 1 87 ? -7.644 -11.563 9.803 1.00 98.56 87 PHE A C 1
ATOM 684 O O . PHE A 1 87 ? -7.869 -12.392 10.688 1.00 98.56 87 PHE A O 1
ATOM 691 N N . ARG A 1 88 ? -8.609 -10.930 9.146 1.00 98.38 88 ARG A N 1
ATOM 692 C CA . ARG A 1 88 ? -10.013 -11.329 9.162 1.00 98.38 88 ARG A CA 1
ATOM 693 C C . ARG A 1 88 ? -10.433 -11.533 7.720 1.00 98.38 88 ARG A C 1
ATOM 695 O O . ARG A 1 88 ? -10.328 -10.600 6.925 1.00 98.38 88 ARG A O 1
ATOM 702 N N . GLN A 1 89 ? -10.904 -12.736 7.403 1.00 97.06 89 GLN A N 1
ATOM 703 C CA . GLN A 1 89 ? -11.332 -13.046 6.045 1.00 97.06 89 GLN A CA 1
ATOM 704 C C . GLN A 1 89 ? -12.524 -12.171 5.658 1.00 97.06 89 GLN A C 1
ATOM 706 O O . GLN A 1 89 ? -13.487 -12.073 6.422 1.00 97.06 89 GLN A O 1
ATOM 711 N N . ASN A 1 90 ? -12.489 -11.565 4.479 1.00 95.62 90 ASN A N 1
ATOM 712 C CA . ASN A 1 90 ? -13.629 -10.857 3.929 1.00 95.62 90 ASN A CA 1
ATOM 713 C C . ASN A 1 90 ? -14.654 -11.855 3.371 1.00 95.62 90 ASN A C 1
ATOM 715 O O . ASN A 1 90 ? -14.381 -12.624 2.452 1.00 95.62 90 ASN A O 1
ATOM 719 N N . LEU A 1 91 ? -15.858 -11.840 3.941 1.00 93.12 91 LEU A N 1
ATOM 720 C CA . LEU A 1 91 ? -16.972 -12.720 3.574 1.00 93.12 91 LEU A CA 1
ATOM 721 C C . LEU A 1 91 ? -17.913 -12.075 2.542 1.00 93.12 91 LEU A C 1
ATOM 723 O O . LEU A 1 91 ? -18.965 -12.633 2.224 1.00 93.12 91 LEU A O 1
ATOM 727 N N . GLY A 1 92 ? -17.557 -10.888 2.048 1.00 89.88 92 GLY A N 1
ATOM 728 C CA . GLY A 1 92 ? -18.365 -10.071 1.156 1.00 89.88 92 GLY A CA 1
ATOM 729 C C . GLY A 1 92 ? -19.434 -9.263 1.891 1.00 89.88 92 GLY A C 1
ATOM 730 O O . GLY A 1 92 ? -19.739 -9.469 3.067 1.00 89.88 92 GLY A O 1
ATOM 731 N N . GLY A 1 93 ? -20.012 -8.290 1.181 1.00 89.31 93 GLY A N 1
ATOM 732 C CA . GLY A 1 93 ? -21.130 -7.490 1.691 1.00 89.31 93 GLY A CA 1
ATOM 733 C C . GLY A 1 93 ? -20.804 -6.645 2.926 1.00 89.31 93 GLY A C 1
ATOM 734 O O . GLY A 1 93 ? -21.722 -6.295 3.665 1.00 89.31 93 GLY A O 1
ATOM 735 N N . GLY A 1 94 ? -19.526 -6.324 3.160 1.00 92.06 94 GLY A N 1
ATOM 736 C CA . GLY A 1 94 ? -19.107 -5.565 4.338 1.00 92.06 94 GLY A CA 1
ATOM 737 C C . GLY A 1 94 ? -19.078 -6.390 5.618 1.00 92.06 94 GLY A C 1
ATOM 738 O O . GLY A 1 94 ? -19.337 -5.854 6.690 1.00 92.06 94 GLY A O 1
ATOM 739 N N . LYS A 1 95 ? -18.800 -7.692 5.519 1.00 95.25 95 LYS A N 1
ATOM 740 C CA . LYS A 1 95 ? -18.664 -8.583 6.668 1.00 95.25 95 LYS A CA 1
ATOM 741 C C . LYS A 1 95 ? -17.305 -9.266 6.643 1.00 95.25 95 LYS A C 1
ATOM 743 O O . LYS A 1 95 ? -16.893 -9.799 5.621 1.00 95.25 95 LYS A O 1
ATOM 748 N N . PHE A 1 96 ? -16.666 -9.313 7.801 1.00 97.38 96 PHE A N 1
ATOM 749 C CA . PHE A 1 96 ? -15.426 -10.041 8.019 1.00 97.38 96 PHE A CA 1
ATOM 750 C C . PHE A 1 96 ? -15.644 -11.170 9.028 1.00 97.38 96 PHE A C 1
ATOM 752 O O . PHE A 1 96 ? -16.513 -11.072 9.901 1.00 97.38 96 PHE A O 1
ATOM 759 N N . ASP A 1 97 ? -14.881 -12.249 8.888 1.00 97.69 97 ASP A N 1
ATOM 760 C CA . ASP A 1 97 ? -14.844 -13.339 9.861 1.00 97.69 97 ASP A CA 1
ATOM 761 C C . ASP A 1 97 ? -14.035 -12.939 11.114 1.00 97.69 97 ASP A C 1
ATOM 763 O O . ASP A 1 97 ? -13.544 -11.816 11.256 1.00 97.69 97 ASP A O 1
ATOM 767 N N . LYS A 1 98 ? -13.909 -13.863 12.064 1.00 97.31 98 LYS A N 1
ATOM 768 C CA . LYS A 1 98 ? -13.079 -13.711 13.258 1.00 97.31 98 LYS A CA 1
ATOM 769 C C . LYS A 1 98 ? -11.604 -13.494 12.906 1.00 97.31 98 LYS A C 1
ATOM 771 O O . LYS A 1 98 ? -11.113 -13.945 11.874 1.00 97.31 98 LYS A O 1
ATOM 776 N N . SER A 1 99 ? -10.889 -12.860 13.833 1.00 97.81 99 SER A N 1
ATOM 777 C CA . SER A 1 99 ? -9.442 -12.668 13.733 1.00 97.81 99 SER A CA 1
ATOM 778 C C . SER A 1 99 ? -8.707 -14.005 13.809 1.00 97.81 99 SER A C 1
ATOM 780 O O . SER A 1 99 ? -8.969 -14.813 14.706 1.00 97.81 99 SER A O 1
ATOM 782 N N . VAL A 1 100 ? -7.779 -14.228 12.884 1.00 98.31 100 VAL A N 1
ATOM 783 C CA . VAL A 1 100 ? -6.915 -15.407 12.827 1.00 98.31 100 VAL A CA 1
ATOM 784 C C . VAL A 1 100 ? -5.471 -14.941 12.674 1.00 98.31 100 VAL A C 1
ATOM 786 O O . VAL A 1 100 ? -5.168 -14.077 11.854 1.00 98.31 100 VAL A O 1
ATOM 789 N N . GLN A 1 101 ? -4.577 -15.501 13.488 1.00 98.38 101 GLN A N 1
ATOM 790 C CA . GLN A 1 101 ? -3.149 -15.218 13.395 1.00 98.38 101 GLN A CA 1
ATOM 791 C C . GLN A 1 101 ? -2.527 -16.002 12.236 1.00 98.38 101 GLN A C 1
ATOM 793 O O . GLN A 1 101 ? -2.888 -17.157 11.996 1.00 98.38 101 GLN A O 1
ATOM 798 N N . PHE A 1 102 ? -1.563 -15.396 11.552 1.00 98.44 102 PHE A N 1
ATOM 799 C CA . PHE A 1 102 ? -0.759 -16.047 10.521 1.00 98.44 102 PHE A CA 1
ATOM 800 C C . PHE A 1 102 ? 0.720 -15.664 10.656 1.00 98.44 102 PHE A C 1
ATOM 802 O O . PHE A 1 102 ? 1.093 -14.850 11.502 1.00 98.44 102 PHE A O 1
ATOM 809 N N . ASN A 1 103 ? 1.573 -16.300 9.854 1.00 97.81 103 ASN A N 1
ATOM 810 C CA . ASN A 1 103 ? 3.006 -16.033 9.811 1.00 97.81 103 ASN A CA 1
ATOM 811 C C . ASN A 1 103 ? 3.405 -15.699 8.370 1.00 97.81 103 ASN A C 1
ATOM 813 O O . ASN A 1 103 ? 2.974 -16.387 7.447 1.00 97.81 103 ASN A O 1
ATOM 817 N N . VAL A 1 104 ? 4.220 -14.656 8.207 1.00 97.75 104 VAL A N 1
ATOM 818 C CA . VAL A 1 104 ? 4.776 -14.213 6.921 1.00 97.75 104 VAL A CA 1
ATOM 819 C C . VAL A 1 104 ? 6.094 -14.916 6.565 1.00 97.75 104 VAL A C 1
ATOM 821 O O . VAL A 1 104 ? 6.726 -14.548 5.587 1.00 97.75 104 VAL A O 1
ATOM 824 N N . ASP A 1 105 ? 6.538 -15.896 7.357 1.00 97.75 105 ASP A N 1
ATOM 825 C CA . ASP A 1 105 ? 7.775 -16.676 7.167 1.00 97.75 105 ASP A CA 1
ATOM 826 C C . ASP A 1 105 ? 9.039 -15.812 7.008 1.00 97.75 105 ASP A C 1
ATOM 828 O O . ASP A 1 105 ? 10.006 -16.152 6.333 1.00 97.75 105 ASP A O 1
ATOM 832 N N . MET A 1 106 ? 9.030 -14.635 7.627 1.00 94.56 106 MET A N 1
ATOM 833 C CA . MET A 1 106 ? 10.088 -13.648 7.500 1.00 94.56 106 MET A CA 1
ATOM 834 C C . MET A 1 106 ? 10.173 -12.820 8.774 1.00 94.56 106 MET A C 1
ATOM 836 O O . MET A 1 106 ? 9.165 -12.307 9.256 1.00 94.56 106 MET A O 1
ATOM 840 N N . ASP A 1 107 ? 11.388 -12.639 9.282 1.00 92.44 107 ASP A N 1
ATOM 841 C CA . ASP A 1 107 ? 11.656 -11.621 10.291 1.00 92.44 107 ASP A CA 1
ATOM 842 C C . ASP A 1 107 ? 11.586 -10.236 9.629 1.00 92.44 107 ASP A C 1
ATOM 844 O O . ASP A 1 107 ? 12.441 -9.876 8.810 1.00 92.44 107 ASP A O 1
ATOM 848 N N . CYS A 1 108 ? 10.545 -9.478 9.961 1.00 93.44 108 CYS A N 1
ATOM 849 C CA . CYS A 1 108 ? 10.356 -8.098 9.524 1.00 93.44 108 CYS A CA 1
ATOM 850 C C . CYS A 1 108 ? 10.162 -7.147 10.715 1.00 93.44 108 CYS A C 1
ATOM 852 O O . CYS A 1 108 ? 9.554 -6.091 10.581 1.00 93.44 108 CYS A O 1
ATOM 854 N N . ASP A 1 109 ? 10.686 -7.516 11.879 1.00 92.50 109 ASP A N 1
ATOM 855 C CA . ASP A 1 109 ? 10.503 -6.798 13.144 1.00 92.50 109 ASP A CA 1
ATOM 856 C C . ASP A 1 109 ? 11.127 -5.391 13.113 1.00 92.50 109 ASP A C 1
ATOM 858 O O . ASP A 1 109 ? 10.596 -4.437 13.668 1.00 92.50 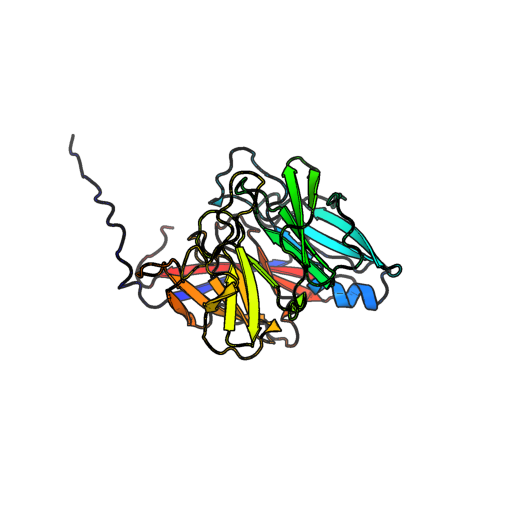109 ASP A O 1
ATOM 862 N N . LEU A 1 110 ? 12.195 -5.216 12.333 1.00 82.81 110 LEU A N 1
ATOM 863 C CA . LEU A 1 110 ? 12.898 -3.938 12.155 1.00 82.81 110 LEU A CA 1
ATOM 864 C C . LEU A 1 110 ? 12.402 -3.107 10.953 1.00 82.81 110 LEU A C 1
ATOM 866 O O . LEU A 1 110 ? 13.009 -2.088 10.608 1.00 82.81 110 LEU A O 1
ATOM 870 N N . GLY A 1 111 ? 11.374 -3.573 10.237 1.00 69.06 111 GLY A N 1
ATOM 871 C CA . GLY A 1 111 ? 10.928 -2.982 8.976 1.00 69.06 111 GLY A CA 1
ATOM 872 C C . GLY A 1 111 ? 10.133 -1.692 9.189 1.00 69.06 111 GLY A C 1
ATOM 873 O O . GLY A 1 111 ? 9.040 -1.754 9.746 1.00 69.06 111 GLY A O 1
ATOM 874 N N . PRO A 1 112 ? 10.575 -0.518 8.692 1.00 70.31 112 PRO A N 1
ATOM 875 C CA . PRO A 1 112 ? 9.797 0.707 8.850 1.00 70.31 112 PRO A CA 1
ATOM 876 C C . PRO A 1 112 ? 8.591 0.771 7.897 1.00 70.31 112 PRO A C 1
ATOM 878 O O . PRO A 1 112 ? 7.895 1.787 7.873 1.00 70.31 112 PRO A O 1
ATOM 881 N N . ARG A 1 113 ? 8.372 -0.252 7.051 1.00 89.06 113 ARG A N 1
ATOM 882 C CA . ARG A 1 113 ? 7.229 -0.328 6.134 1.00 89.06 113 ARG A CA 1
ATOM 883 C C . ARG A 1 113 ? 6.951 -1.751 5.643 1.00 89.06 113 ARG A C 1
ATOM 885 O O . ARG A 1 113 ? 7.874 -2.488 5.296 1.00 89.06 113 ARG A O 1
ATOM 892 N N . TYR A 1 114 ? 5.663 -2.048 5.503 1.00 94.44 114 TYR A N 1
ATOM 893 C CA . TYR A 1 114 ? 5.119 -3.281 4.936 1.00 94.44 114 TYR A CA 1
ATOM 894 C C . TYR A 1 114 ? 4.243 -2.961 3.719 1.00 94.44 114 TYR A C 1
ATOM 896 O O . TYR A 1 114 ? 3.690 -1.859 3.628 1.00 94.44 114 TYR A O 1
ATOM 904 N N . ALA A 1 115 ? 4.097 -3.909 2.797 1.00 96.12 115 ALA A N 1
ATOM 905 C CA . ALA A 1 115 ? 3.080 -3.850 1.750 1.00 96.12 115 ALA A CA 1
ATOM 906 C C . ALA A 1 115 ? 2.529 -5.247 1.439 1.00 96.12 115 ALA A C 1
ATOM 908 O O . ALA A 1 115 ? 3.199 -6.249 1.691 1.00 96.12 115 ALA A O 1
ATOM 909 N N . PHE A 1 116 ? 1.323 -5.277 0.880 1.00 97.06 116 PHE A N 1
ATOM 910 C CA . PHE A 1 116 ? 0.683 -6.468 0.336 1.00 97.06 116 PHE A CA 1
ATOM 911 C C . PHE A 1 116 ? 0.365 -6.201 -1.133 1.00 97.06 116 PHE A C 1
ATOM 913 O O . PHE A 1 116 ? -0.259 -5.181 -1.427 1.00 97.06 116 PHE A O 1
ATOM 920 N N . ALA A 1 117 ? 0.870 -7.044 -2.032 1.00 96.38 117 ALA A N 1
ATOM 921 C CA . ALA A 1 117 ? 0.628 -6.956 -3.472 1.00 96.38 117 ALA A CA 1
ATOM 922 C C . ALA A 1 117 ? 1.020 -8.270 -4.161 1.00 96.38 117 ALA A C 1
ATOM 924 O O . ALA A 1 117 ? 1.901 -8.972 -3.679 1.00 96.38 117 ALA A O 1
ATOM 925 N N . ASP A 1 118 ? 0.427 -8.590 -5.302 1.00 96.50 118 ASP A N 1
ATOM 926 C CA . ASP A 1 118 ? 0.745 -9.805 -6.064 1.00 96.50 118 ASP A CA 1
ATOM 927 C C . ASP A 1 118 ? 2.118 -9.706 -6.766 1.00 96.50 118 ASP A C 1
ATOM 929 O O . ASP A 1 118 ? 2.286 -8.971 -7.734 1.00 96.50 118 ASP A O 1
ATOM 933 N N . PHE A 1 119 ? 3.144 -10.407 -6.281 1.00 98.44 119 PHE A N 1
ATOM 934 C CA . PHE A 1 119 ? 4.507 -10.366 -6.825 1.00 98.44 119 PHE A CA 1
ATOM 935 C C . PHE A 1 119 ? 4.709 -11.335 -7.997 1.00 98.44 119 PHE A C 1
ATOM 937 O O . PHE A 1 119 ? 5.511 -11.067 -8.906 1.00 98.44 119 PHE A O 1
ATOM 944 N N . ASN A 1 120 ? 4.040 -12.489 -7.961 1.00 97.25 120 ASN A N 1
ATOM 945 C CA . ASN A 1 120 ? 4.262 -13.596 -8.892 1.00 97.25 120 ASN A CA 1
ATOM 946 C C . ASN A 1 120 ? 3.112 -13.811 -9.900 1.00 97.25 120 ASN A C 1
ATOM 948 O O . ASN A 1 120 ? 3.239 -14.681 -10.772 1.00 97.25 120 ASN A O 1
ATOM 952 N N . ASN A 1 121 ? 2.083 -12.964 -9.861 1.00 95.06 121 ASN A N 1
ATOM 953 C CA . ASN A 1 121 ? 0.854 -13.018 -10.649 1.00 95.06 121 ASN A CA 1
ATOM 954 C C . ASN A 1 121 ? 0.059 -14.318 -10.430 1.00 95.06 121 ASN A C 1
ATOM 956 O O . ASN A 1 121 ? -0.335 -14.984 -11.393 1.00 95.06 121 ASN A O 1
ATOM 960 N N . ASP A 1 122 ? -0.129 -14.722 -9.170 1.00 93.25 122 ASP A N 1
ATOM 961 C CA . ASP A 1 122 ? -0.962 -15.877 -8.790 1.00 93.25 122 ASP A CA 1
ATOM 962 C C . ASP A 1 122 ? -2.341 -15.496 -8.206 1.00 93.25 122 ASP A C 1
ATOM 964 O O . ASP A 1 122 ? -3.152 -16.364 -7.824 1.00 93.25 122 ASP A O 1
ATOM 968 N N . VAL A 1 123 ? -2.651 -14.194 -8.273 1.00 90.62 123 VAL A N 1
ATOM 969 C CA . VAL A 1 123 ? -3.853 -13.498 -7.803 1.00 90.62 123 VAL A CA 1
ATOM 970 C C . VAL A 1 123 ? -3.857 -13.237 -6.296 1.00 90.62 123 VAL A C 1
ATOM 972 O O . VAL A 1 123 ? -4.679 -12.435 -5.849 1.00 90.62 123 VAL A O 1
ATOM 975 N N . LEU A 1 124 ? -2.999 -13.882 -5.502 1.00 94.50 124 LEU A N 1
ATOM 976 C CA . LEU A 1 124 ? -2.876 -13.588 -4.077 1.00 94.50 124 LEU A CA 1
ATOM 977 C C . LEU A 1 124 ? -1.892 -12.447 -3.851 1.00 94.50 124 LEU A C 1
ATOM 979 O O . LEU A 1 124 ? -0.861 -12.354 -4.504 1.00 94.50 124 LEU A O 1
ATOM 983 N N . ASP A 1 125 ? -2.193 -11.602 -2.872 1.00 97.12 125 ASP A N 1
ATOM 984 C CA . ASP A 1 125 ? -1.223 -10.618 -2.425 1.00 97.12 125 ASP A CA 1
ATOM 985 C C . ASP A 1 125 ? -0.139 -11.291 -1.571 1.00 97.12 125 ASP A C 1
ATOM 987 O O . ASP A 1 125 ? -0.418 -12.012 -0.603 1.00 97.12 125 ASP A O 1
ATOM 991 N N . ASP A 1 126 ? 1.107 -11.000 -1.929 1.00 98.62 126 ASP A N 1
ATOM 992 C CA . ASP A 1 126 ? 2.331 -11.401 -1.251 1.00 98.62 126 ASP A CA 1
ATOM 993 C C . ASP A 1 126 ? 2.768 -10.340 -0.239 1.00 98.62 126 ASP A C 1
ATOM 995 O O . ASP A 1 126 ? 2.394 -9.170 -0.326 1.00 98.62 126 ASP A O 1
ATOM 999 N N . PHE A 1 127 ? 3.597 -10.731 0.727 1.00 98.50 127 PHE A N 1
ATOM 1000 C CA . PHE A 1 127 ? 4.086 -9.822 1.758 1.00 98.50 127 PHE A CA 1
ATOM 1001 C C . PHE A 1 127 ? 5.433 -9.213 1.371 1.00 98.50 127 PHE A C 1
ATOM 1003 O O . PHE A 1 127 ? 6.404 -9.924 1.105 1.00 98.50 127 PHE A O 1
ATOM 1010 N N . PHE A 1 128 ? 5.515 -7.886 1.426 1.00 98.06 128 PHE A N 1
ATOM 1011 C CA . PHE A 1 128 ? 6.740 -7.126 1.216 1.00 98.06 128 PHE A CA 1
ATOM 1012 C C . PHE A 1 128 ? 7.206 -6.516 2.530 1.00 98.06 128 PHE A C 1
ATOM 1014 O O . PHE A 1 128 ? 6.487 -5.746 3.170 1.00 98.06 128 PHE A O 1
ATOM 1021 N N . CYS A 1 129 ? 8.457 -6.795 2.877 1.00 96.50 129 CYS A N 1
ATOM 1022 C CA . CYS A 1 129 ? 9.157 -6.188 3.995 1.00 96.50 129 CYS A CA 1
ATOM 1023 C C . CYS A 1 129 ? 10.215 -5.221 3.467 1.00 96.50 129 CYS A C 1
ATOM 1025 O O . CYS A 1 129 ? 11.148 -5.630 2.766 1.00 96.50 129 CYS A O 1
ATOM 1027 N N . ILE A 1 130 ? 10.104 -3.940 3.817 1.00 93.81 130 ILE A N 1
ATOM 1028 C CA . ILE A 1 130 ? 11.136 -2.957 3.506 1.00 9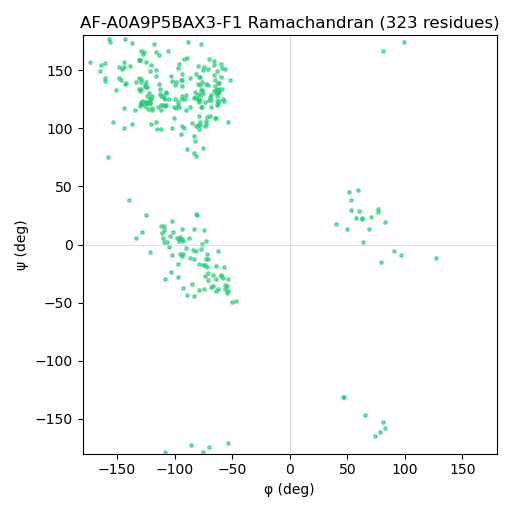3.81 130 ILE A CA 1
ATOM 1029 C C . ILE A 1 130 ? 11.956 -2.752 4.770 1.00 93.81 130 ILE A C 1
ATOM 1031 O O . ILE A 1 130 ? 11.476 -2.161 5.730 1.00 93.81 130 ILE A O 1
ATOM 1035 N N . LYS A 1 131 ? 13.195 -3.237 4.772 1.00 89.69 131 LYS A N 1
ATOM 1036 C CA . LYS A 1 131 ? 14.127 -3.126 5.902 1.00 89.69 131 LYS A CA 1
ATOM 1037 C C . LYS A 1 131 ? 15.543 -2.938 5.385 1.00 89.69 131 LYS A C 1
ATOM 1039 O O . LYS A 1 131 ? 15.845 -3.360 4.274 1.00 89.69 131 LYS A O 1
ATOM 1044 N N . GLU A 1 132 ? 16.402 -2.294 6.173 1.00 86.50 132 GLU A N 1
ATOM 1045 C CA . GLU A 1 132 ? 17.835 -2.152 5.850 1.00 86.50 132 GLU A CA 1
ATOM 1046 C C . GLU A 1 132 ? 18.098 -1.554 4.450 1.00 86.50 132 GLU A C 1
ATOM 1048 O O . GLU A 1 132 ? 19.001 -1.970 3.728 1.00 86.50 132 GLU A O 1
ATOM 1053 N N . ASN A 1 133 ? 17.277 -0.580 4.040 1.00 89.19 133 ASN A N 1
ATOM 1054 C CA . ASN A 1 133 ? 17.313 0.035 2.706 1.00 89.19 133 ASN A CA 1
ATOM 1055 C C . ASN A 1 133 ? 17.130 -0.958 1.539 1.00 89.19 133 ASN A C 1
ATOM 1057 O O . ASN A 1 133 ? 17.519 -0.656 0.413 1.00 89.19 133 ASN A O 1
ATOM 1061 N N . ALA A 1 134 ? 16.524 -2.116 1.796 1.00 93.75 134 ALA A N 1
ATOM 1062 C CA . ALA A 1 134 ? 16.281 -3.207 0.860 1.00 93.75 134 ALA A CA 1
ATOM 1063 C C . ALA A 1 134 ? 14.809 -3.648 0.877 1.00 93.75 134 ALA A C 1
ATOM 1065 O O . ALA A 1 134 ? 14.051 -3.299 1.784 1.00 93.75 134 ALA A O 1
ATOM 1066 N N . VAL A 1 135 ? 14.414 -4.445 -0.121 1.00 95.81 135 VAL A N 1
ATOM 1067 C CA . VAL A 1 135 ? 13.075 -5.050 -0.190 1.00 95.81 135 VAL A CA 1
ATOM 1068 C C . VAL A 1 135 ? 13.193 -6.567 -0.199 1.00 95.81 135 VAL A C 1
ATOM 1070 O O . VAL A 1 135 ? 13.921 -7.143 -1.015 1.00 95.81 135 VAL A O 1
ATOM 1073 N N . TRP A 1 136 ? 12.451 -7.189 0.706 1.00 97.38 136 TRP A N 1
ATOM 1074 C CA . TRP A 1 136 ? 12.329 -8.628 0.887 1.00 97.38 136 TRP A CA 1
ATOM 1075 C C . TRP A 1 136 ? 10.886 -9.050 0.611 1.00 97.38 136 TRP A C 1
ATOM 1077 O O . TRP A 1 136 ? 9.965 -8.294 0.923 1.00 97.38 136 TRP A O 1
ATOM 1087 N N . VAL A 1 137 ? 10.694 -10.235 0.030 1.00 98.50 137 VAL A N 1
ATOM 1088 C CA . VAL A 1 137 ? 9.361 -10.758 -0.318 1.00 98.50 137 VAL A CA 1
ATOM 1089 C C . VAL A 1 137 ? 9.132 -12.127 0.305 1.00 98.50 137 VAL A C 1
ATOM 1091 O O . VAL A 1 137 ? 10.033 -12.969 0.337 1.00 98.50 137 VAL A O 1
ATOM 1094 N N . SER A 1 138 ? 7.914 -12.333 0.795 1.00 98.69 138 SER A N 1
ATOM 1095 C CA . SER A 1 138 ? 7.391 -13.633 1.186 1.00 98.69 138 SER A CA 1
ATOM 1096 C C . SER A 1 138 ? 6.142 -13.947 0.385 1.00 98.69 138 SER A C 1
ATOM 1098 O O . SER A 1 138 ? 5.188 -13.169 0.406 1.00 98.69 138 SER A O 1
ATOM 1100 N N . LEU A 1 139 ? 6.171 -15.065 -0.335 1.00 98.81 139 LEU A N 1
ATOM 1101 C CA . LEU A 1 139 ? 5.119 -15.447 -1.264 1.00 98.81 139 LEU A CA 1
ATOM 1102 C C . LEU A 1 139 ? 3.968 -16.121 -0.537 1.00 98.81 139 LEU A C 1
ATOM 1104 O O . LEU A 1 139 ? 4.180 -17.060 0.229 1.00 98.81 139 LEU A O 1
ATOM 1108 N N . ASN A 1 140 ? 2.749 -15.687 -0.812 1.00 98.50 140 ASN A N 1
ATOM 1109 C CA . ASN A 1 140 ? 1.534 -16.289 -0.316 1.00 98.50 140 ASN A CA 1
ATOM 1110 C C . ASN A 1 140 ? 1.203 -17.548 -1.123 1.00 98.50 140 ASN A C 1
ATOM 1112 O O . ASN A 1 140 ? 0.689 -17.505 -2.233 1.00 98.50 140 ASN A O 1
ATOM 1116 N N . ARG A 1 141 ? 1.431 -18.720 -0.533 1.00 97.38 141 ARG A N 1
ATOM 1117 C CA . ARG A 1 141 ? 1.120 -20.024 -1.140 1.00 97.38 141 ARG A CA 1
ATOM 1118 C C . ARG A 1 141 ? -0.343 -20.440 -0.952 1.00 97.38 141 ARG A C 1
ATOM 1120 O O . ARG A 1 141 ? -0.695 -21.604 -1.164 1.00 97.38 141 ARG A O 1
ATOM 1127 N N . GLY A 1 142 ? -1.191 -19.505 -0.531 1.00 95.12 142 GLY A N 1
ATOM 1128 C CA . GLY A 1 142 ? -2.607 -19.698 -0.264 1.00 95.12 142 GLY A CA 1
ATOM 1129 C C . GLY A 1 142 ? -2.898 -20.464 1.026 1.00 95.12 142 GLY A C 1
ATOM 1130 O O . GLY A 1 142 ? -2.053 -20.640 1.908 1.00 95.12 142 GLY A O 1
ATOM 1131 N N . GLY A 1 143 ? -4.142 -20.932 1.133 1.00 94.88 143 GLY A N 1
ATOM 1132 C CA . GLY A 1 143 ? -4.686 -21.572 2.331 1.00 94.88 143 GLY A CA 1
ATOM 1133 C C . GLY A 1 143 ? -5.534 -20.630 3.188 1.00 94.88 143 GLY A C 1
ATOM 1134 O O . GLY A 1 143 ? -5.666 -19.445 2.903 1.00 94.88 143 GLY A O 1
ATOM 1135 N N . ASN A 1 144 ? -6.148 -21.188 4.230 1.00 95.25 144 ASN A N 1
ATOM 1136 C CA . ASN A 1 144 ? -6.888 -20.443 5.248 1.00 95.25 144 ASN A CA 1
ATOM 1137 C C . ASN A 1 144 ? -6.666 -21.131 6.617 1.00 95.25 144 ASN A C 1
ATOM 1139 O O . ASN A 1 144 ? -7.255 -22.193 6.849 1.00 95.25 144 ASN A O 1
ATOM 1143 N N . PRO A 1 145 ? -5.772 -20.617 7.492 1.00 96.88 145 PRO A N 1
ATOM 1144 C CA . PRO A 1 145 ? -5.009 -19.372 7.343 1.00 96.88 145 PRO A CA 1
ATOM 1145 C C . PRO A 1 145 ? -3.998 -19.417 6.180 1.00 96.88 145 PRO A C 1
ATOM 1147 O O . PRO A 1 145 ? -3.565 -20.514 5.802 1.00 96.88 145 PRO A O 1
ATOM 1150 N N . PRO A 1 146 ? -3.630 -18.253 5.613 1.00 97.81 146 PRO A N 1
ATOM 1151 C CA . PRO A 1 146 ? -2.675 -18.173 4.516 1.00 97.81 146 PRO A CA 1
ATOM 1152 C C . PRO A 1 146 ? -1.285 -18.615 4.973 1.00 97.81 146 PRO A C 1
ATOM 1154 O O . PRO A 1 146 ? -0.893 -18.413 6.128 1.00 97.81 146 PRO A O 1
ATOM 1157 N N . LYS A 1 147 ? -0.543 -19.243 4.060 1.00 98.25 147 LYS A N 1
ATOM 1158 C CA . LYS A 1 147 ? 0.818 -19.724 4.298 1.00 98.25 147 LYS A CA 1
ATOM 1159 C C . LYS A 1 147 ? 1.786 -18.954 3.426 1.00 98.25 147 LYS A C 1
ATOM 1161 O O . LYS A 1 147 ? 1.716 -19.054 2.206 1.00 98.25 147 LYS A O 1
ATOM 1166 N N . PHE A 1 148 ? 2.700 -18.243 4.062 1.00 98.69 148 PHE A N 1
ATOM 1167 C CA . PHE A 1 148 ? 3.743 -17.502 3.375 1.00 98.69 148 PHE A CA 1
ATOM 1168 C C . PHE A 1 148 ? 5.053 -18.298 3.333 1.00 98.69 148 PHE A C 1
ATOM 1170 O O . PHE A 1 148 ? 5.298 -19.132 4.206 1.00 98.69 148 PHE A O 1
ATOM 1177 N N . GLU A 1 149 ? 5.866 -18.051 2.311 1.00 98.69 149 GLU A N 1
ATOM 1178 C CA . GLU A 1 149 ? 7.197 -18.629 2.115 1.00 98.69 149 GLU A CA 1
ATOM 1179 C C . GLU A 1 149 ? 8.177 -17.527 1.699 1.00 98.69 149 GLU A C 1
ATOM 1181 O O . GLU A 1 149 ? 8.045 -16.940 0.619 1.00 98.69 149 GLU A O 1
ATOM 1186 N N . SER A 1 150 ? 9.183 -17.252 2.531 1.00 98.38 150 SER A N 1
ATOM 1187 C CA . SER A 1 150 ? 10.159 -16.204 2.225 1.00 98.38 150 SER A CA 1
ATOM 1188 C C . SER A 1 150 ? 11.067 -16.608 1.070 1.00 98.38 150 SER A C 1
ATOM 1190 O O . SER A 1 150 ? 11.771 -17.616 1.127 1.00 98.38 150 SER A O 1
ATOM 1192 N N . ILE A 1 151 ? 11.112 -15.766 0.035 1.00 98.12 151 ILE A N 1
ATOM 1193 C CA . ILE A 1 151 ? 12.034 -15.923 -1.102 1.00 98.12 151 ILE A CA 1
ATOM 1194 C C . ILE A 1 151 ? 13.281 -15.048 -0.971 1.00 98.12 151 ILE A C 1
ATOM 1196 O O . ILE A 1 151 ? 14.124 -14.997 -1.869 1.00 98.12 151 ILE A O 1
ATOM 1200 N N . GLY A 1 152 ? 13.423 -14.368 0.164 1.00 96.50 152 GLY A N 1
ATOM 1201 C CA . GLY A 1 152 ? 14.576 -13.541 0.450 1.00 96.50 152 GLY A CA 1
ATOM 1202 C C . GLY A 1 152 ? 14.512 -12.156 -0.201 1.00 96.50 152 GLY A C 1
ATOM 1203 O O . GLY A 1 152 ? 13.449 -11.559 -0.393 1.00 96.50 152 GLY A O 1
ATOM 1204 N N . GLN A 1 153 ? 15.696 -11.601 -0.454 1.00 96.56 153 GLN A N 1
ATOM 1205 C CA . GLN A 1 153 ? 15.860 -10.235 -0.929 1.00 96.56 153 GLN A CA 1
ATOM 1206 C C . GLN A 1 153 ? 15.589 -10.187 -2.422 1.00 96.56 153 GLN A C 1
ATOM 1208 O O . GLN A 1 153 ? 16.268 -10.853 -3.202 1.00 96.56 153 GLN A O 1
ATOM 1213 N N . VAL A 1 154 ? 14.654 -9.336 -2.826 1.00 96.88 154 VAL A N 1
ATOM 1214 C CA . VAL A 1 154 ? 14.333 -9.134 -4.244 1.00 96.88 154 VAL A CA 1
ATOM 1215 C C . VAL A 1 154 ? 14.932 -7.842 -4.780 1.00 96.88 154 VAL A C 1
ATOM 1217 O O . VAL A 1 154 ? 15.191 -7.738 -5.977 1.00 96.88 154 VAL A O 1
ATOM 1220 N N . ILE A 1 155 ? 15.203 -6.865 -3.908 1.00 94.75 155 ILE A N 1
ATOM 1221 C CA . ILE A 1 155 ? 15.891 -5.620 -4.258 1.00 94.75 155 ILE A CA 1
ATOM 1222 C C . ILE A 1 155 ? 17.040 -5.390 -3.282 1.00 94.75 155 ILE A C 1
ATOM 1224 O O . ILE A 1 155 ? 16.840 -5.276 -2.070 1.00 94.75 155 ILE A O 1
ATOM 1228 N N . GLY A 1 156 ? 18.246 -5.307 -3.851 1.00 91.69 156 GLY A N 1
ATOM 1229 C CA . GLY A 1 156 ? 19.482 -4.964 -3.150 1.00 91.69 156 GLY A CA 1
ATOM 1230 C C . GLY A 1 156 ? 19.386 -3.626 -2.420 1.00 91.69 156 GLY A C 1
ATOM 1231 O O . GLY A 1 156 ? 18.670 -2.733 -2.870 1.00 91.69 156 GLY A O 1
ATOM 1232 N N . GLY A 1 157 ? 20.133 -3.476 -1.326 1.00 87.12 157 GLY A N 1
ATOM 1233 C CA . GLY A 1 157 ? 20.252 -2.195 -0.635 1.00 87.12 157 GLY A CA 1
ATOM 1234 C C . GLY A 1 157 ? 20.895 -1.127 -1.522 1.00 87.12 157 GLY A C 1
ATOM 1235 O O . GLY A 1 157 ? 21.853 -1.423 -2.238 1.00 87.12 157 GLY A O 1
ATOM 1236 N N . PHE A 1 158 ? 20.386 0.107 -1.495 1.00 83.94 158 PHE A N 1
ATOM 1237 C CA . PHE A 1 158 ? 21.026 1.237 -2.178 1.00 83.94 158 PHE A CA 1
ATOM 1238 C C . PHE A 1 158 ? 20.798 2.567 -1.459 1.00 83.94 158 PHE A C 1
ATOM 1240 O O . PHE A 1 158 ? 19.786 2.777 -0.785 1.00 83.94 158 PHE A O 1
ATOM 1247 N N . ASP A 1 159 ? 21.751 3.480 -1.646 1.00 81.44 159 ASP A N 1
ATOM 1248 C CA . ASP A 1 159 ? 21.715 4.813 -1.056 1.00 81.44 159 ASP A CA 1
ATOM 1249 C C . ASP A 1 159 ? 20.499 5.601 -1.549 1.00 81.44 159 ASP A C 1
ATOM 1251 O O . ASP A 1 159 ? 20.212 5.680 -2.745 1.00 81.44 159 ASP A O 1
ATOM 1255 N N . GLY A 1 160 ? 19.778 6.203 -0.604 1.00 79.12 160 GLY A N 1
ATOM 1256 C CA . GLY A 1 160 ? 18.578 6.986 -0.886 1.00 79.12 160 GLY A CA 1
ATOM 1257 C C . GLY A 1 160 ? 17.270 6.194 -0.870 1.00 79.12 160 GLY A C 1
ATOM 1258 O O . GLY A 1 160 ? 16.218 6.829 -0.934 1.00 79.12 160 GLY A O 1
ATOM 1259 N N . LEU A 1 161 ? 17.285 4.859 -0.715 1.00 87.69 161 LEU A N 1
ATOM 1260 C CA . LEU A 1 161 ? 16.060 4.138 -0.359 1.00 87.69 161 LEU A CA 1
ATOM 1261 C C . LEU A 1 161 ? 15.671 4.514 1.071 1.00 87.69 161 LEU A C 1
ATOM 1263 O O . LEU A 1 161 ? 16.400 4.239 2.018 1.00 87.69 161 LEU A O 1
ATOM 1267 N N . LYS A 1 162 ? 14.495 5.117 1.229 1.00 89.94 162 LYS A N 1
ATOM 1268 C CA . LYS A 1 162 ? 13.832 5.263 2.524 1.00 89.94 162 LYS A CA 1
ATOM 1269 C C . LYS A 1 162 ? 12.581 4.415 2.491 1.00 89.94 162 LYS A C 1
ATOM 1271 O O . LYS A 1 162 ? 11.821 4.496 1.530 1.00 89.94 162 LYS A O 1
ATOM 1276 N N . ALA A 1 163 ? 12.343 3.639 3.544 1.00 89.94 163 ALA A N 1
ATOM 1277 C CA . ALA A 1 163 ? 11.168 2.778 3.605 1.00 89.94 163 ALA A CA 1
ATOM 1278 C C . ALA A 1 163 ? 9.871 3.567 3.364 1.00 89.94 163 ALA A C 1
ATOM 1280 O O . ALA A 1 163 ? 9.025 3.138 2.590 1.00 89.94 163 ALA A O 1
ATOM 1281 N N . THR A 1 164 ? 9.764 4.780 3.908 1.00 91.06 164 THR A N 1
ATOM 1282 C CA . THR A 1 164 ? 8.610 5.674 3.725 1.00 91.06 164 THR A CA 1
ATOM 1283 C C . THR A 1 164 ? 8.379 6.146 2.281 1.00 91.06 164 THR A C 1
ATOM 1285 O O . THR A 1 164 ? 7.255 6.520 1.942 1.00 91.06 164 THR A O 1
ATOM 1288 N N . ASP A 1 165 ? 9.383 6.058 1.408 1.00 93.81 165 ASP A N 1
ATOM 1289 C CA . ASP A 1 165 ? 9.298 6.474 0.004 1.00 93.81 165 ASP A CA 1
ATOM 1290 C C . ASP A 1 165 ? 8.928 5.309 -0.935 1.00 93.81 165 ASP A C 1
ATOM 1292 O O . ASP A 1 165 ? 8.602 5.540 -2.097 1.00 93.81 165 ASP A O 1
ATOM 1296 N N . VAL A 1 166 ? 8.928 4.061 -0.450 1.00 95.00 166 VAL A N 1
ATOM 1297 C CA . VAL A 1 166 ? 8.603 2.879 -1.265 1.00 95.00 166 VAL A CA 1
ATOM 1298 C C . VAL A 1 166 ? 7.094 2.743 -1.468 1.00 95.00 166 VAL A C 1
ATOM 1300 O O . VAL A 1 166 ? 6.307 2.896 -0.529 1.00 95.00 166 VAL A O 1
ATOM 1303 N N . ARG A 1 167 ? 6.687 2.421 -2.696 1.00 96.25 167 ARG A N 1
ATOM 1304 C CA . ARG A 1 167 ? 5.349 1.938 -3.055 1.00 96.25 167 ARG A CA 1
ATOM 1305 C C . ARG A 1 167 ? 5.500 0.667 -3.887 1.00 96.25 167 ARG A C 1
ATOM 1307 O O . ARG A 1 167 ? 6.408 0.583 -4.710 1.00 96.25 167 ARG A O 1
ATOM 1314 N N . ILE A 1 168 ? 4.631 -0.302 -3.638 1.00 97.12 168 ILE A N 1
ATOM 1315 C CA . ILE A 1 168 ? 4.590 -1.587 -4.332 1.00 97.12 168 ILE A CA 1
ATOM 1316 C C . ILE A 1 168 ? 3.213 -1.672 -4.982 1.00 97.12 168 ILE A C 1
ATOM 1318 O O . ILE A 1 168 ? 2.218 -1.594 -4.265 1.00 97.12 168 ILE A O 1
ATOM 1322 N N . ALA A 1 169 ? 3.165 -1.711 -6.310 1.00 95.75 169 ALA A N 1
ATOM 1323 C CA . ALA A 1 169 ? 1.920 -1.627 -7.070 1.00 95.75 169 ALA A CA 1
ATOM 1324 C C . ALA A 1 169 ? 2.141 -2.069 -8.521 1.00 95.75 169 ALA A C 1
ATOM 1326 O O . ALA A 1 169 ? 3.228 -1.872 -9.049 1.00 95.75 169 ALA A O 1
ATOM 1327 N N . ASP A 1 170 ? 1.122 -2.637 -9.158 1.00 95.56 170 ASP A N 1
ATOM 1328 C CA . ASP A 1 170 ? 1.123 -3.030 -10.576 1.00 95.56 170 ASP A CA 1
ATOM 1329 C C . ASP A 1 170 ? 0.828 -1.789 -11.435 1.00 95.56 170 ASP A C 1
ATOM 1331 O O . ASP A 1 170 ? -0.307 -1.309 -11.441 1.00 95.56 170 ASP A O 1
ATOM 1335 N N . ILE A 1 171 ? 1.847 -1.188 -12.059 1.00 96.31 171 ILE A N 1
ATOM 1336 C CA . ILE A 1 171 ? 1.695 0.054 -12.840 1.00 96.31 171 ILE A CA 1
ATOM 1337 C C . ILE A 1 171 ? 1.441 -0.267 -14.310 1.00 96.31 171 ILE A C 1
ATOM 1339 O O . ILE A 1 171 ? 0.658 0.410 -14.965 1.00 96.31 171 ILE A O 1
ATOM 1343 N N . ASP A 1 172 ? 2.076 -1.304 -14.856 1.00 92.88 172 ASP A N 1
ATOM 1344 C CA . ASP A 1 172 ? 1.919 -1.629 -16.276 1.00 92.88 172 ASP A CA 1
ATOM 1345 C C . ASP A 1 172 ? 0.710 -2.531 -16.591 1.00 92.88 172 ASP A C 1
ATOM 1347 O O . ASP A 1 172 ? 0.317 -2.642 -17.761 1.00 92.88 172 ASP A O 1
ATOM 1351 N N . GLY A 1 173 ? 0.090 -3.118 -15.564 1.00 92.12 173 GLY A N 1
ATOM 1352 C CA . GLY A 1 173 ? -1.108 -3.945 -15.650 1.00 92.12 173 GLY A CA 1
ATOM 1353 C C . GLY A 1 173 ? -0.831 -5.393 -16.032 1.00 92.12 173 GLY A C 1
ATOM 1354 O O . GLY A 1 173 ? -1.737 -6.068 -16.534 1.00 92.12 173 GLY A O 1
ATOM 1355 N N . ASP A 1 174 ? 0.403 -5.877 -15.872 1.00 92.06 174 ASP A N 1
ATOM 1356 C CA . ASP A 1 174 ? 0.767 -7.256 -16.209 1.00 92.06 174 ASP A CA 1
ATOM 1357 C C . ASP A 1 174 ? 0.403 -8.282 -15.122 1.00 92.06 174 ASP A C 1
ATOM 1359 O O . ASP A 1 174 ? 0.502 -9.494 -15.352 1.00 92.06 174 ASP A O 1
ATOM 1363 N N . GLY A 1 175 ? -0.082 -7.807 -13.974 1.00 92.31 175 GLY A N 1
ATOM 1364 C CA . GLY A 1 175 ? -0.472 -8.609 -12.825 1.00 92.31 175 GLY A CA 1
ATOM 1365 C C . GLY A 1 175 ? 0.587 -8.732 -11.744 1.00 92.31 175 GLY A C 1
ATOM 1366 O O . GLY A 1 175 ? 0.265 -9.239 -10.673 1.00 92.31 175 GLY A O 1
ATOM 1367 N N . ARG A 1 176 ? 1.817 -8.278 -11.992 1.00 96.38 176 ARG A N 1
ATOM 1368 C CA . ARG A 1 176 ? 2.913 -8.313 -11.027 1.00 96.38 176 ARG A CA 1
ATOM 1369 C C . ARG A 1 176 ? 3.120 -6.940 -10.419 1.00 96.38 176 ARG A C 1
ATOM 1371 O O . ARG A 1 176 ? 3.099 -5.914 -11.083 1.00 96.38 176 ARG A O 1
ATOM 1378 N N . ALA A 1 177 ? 3.407 -6.932 -9.132 1.00 97.19 177 ALA A N 1
ATOM 1379 C CA . ALA A 1 177 ? 3.735 -5.723 -8.423 1.00 97.19 177 ALA A CA 1
ATOM 1380 C C . ALA A 1 177 ? 5.103 -5.190 -8.866 1.00 97.19 177 ALA A C 1
ATOM 1382 O O . ALA A 1 177 ? 6.128 -5.881 -8.793 1.00 97.19 177 ALA A O 1
ATOM 1383 N N . ASP A 1 178 ? 5.115 -3.922 -9.255 1.00 97.94 178 ASP A N 1
ATOM 1384 C CA . ASP A 1 178 ? 6.307 -3.157 -9.562 1.00 97.94 178 ASP A CA 1
ATOM 1385 C C . ASP A 1 178 ? 6.861 -2.472 -8.313 1.00 97.94 178 ASP A C 1
ATOM 1387 O O . ASP A 1 178 ? 6.177 -2.249 -7.308 1.00 97.94 178 ASP A O 1
ATOM 1391 N N . PHE A 1 179 ? 8.136 -2.096 -8.385 1.00 97.25 179 PHE A N 1
ATOM 1392 C CA . PHE A 1 179 ? 8.801 -1.352 -7.326 1.00 97.25 179 PHE A CA 1
ATOM 1393 C C . PHE A 1 179 ? 8.882 0.126 -7.679 1.00 97.25 179 PHE A C 1
ATOM 1395 O O . PHE A 1 179 ? 9.580 0.502 -8.624 1.00 97.25 179 PHE A O 1
ATOM 1402 N N . CYS A 1 180 ? 8.254 0.971 -6.868 1.00 97.12 180 CYS A N 1
ATOM 1403 C CA . CYS A 1 180 ? 8.213 2.411 -7.059 1.00 97.12 180 CYS A CA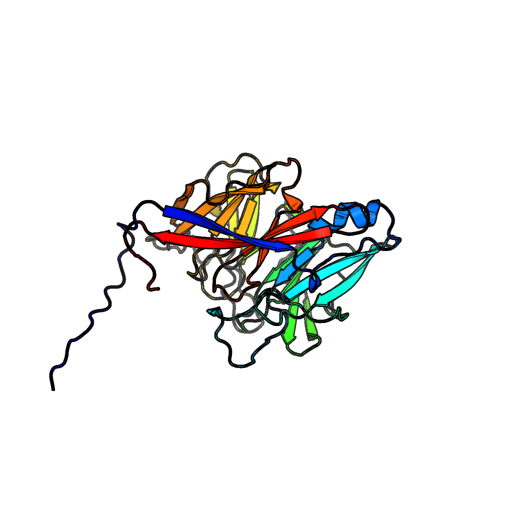 1
ATOM 1404 C C . CYS A 1 180 ? 8.798 3.177 -5.868 1.00 97.12 180 CYS A C 1
ATOM 1406 O O . CYS A 1 180 ? 8.712 2.766 -4.711 1.00 97.12 180 CYS A O 1
ATOM 1408 N N . LEU A 1 181 ? 9.380 4.335 -6.169 1.00 95.75 181 LEU A N 1
ATOM 1409 C CA . LEU A 1 181 ? 9.928 5.291 -5.216 1.00 95.75 181 LEU A CA 1
ATOM 1410 C C . LEU A 1 181 ? 9.296 6.658 -5.435 1.00 95.75 181 LEU A C 1
ATOM 1412 O O . LEU A 1 181 ? 9.448 7.241 -6.508 1.00 95.75 181 LEU A O 1
ATOM 1416 N N . VAL A 1 182 ? 8.676 7.200 -4.394 1.00 96.38 182 VAL A N 1
ATOM 1417 C CA . VAL A 1 182 ? 8.257 8.601 -4.328 1.00 96.38 182 VAL A CA 1
ATOM 1418 C C . VAL A 1 182 ? 9.471 9.433 -3.914 1.00 96.38 182 VAL A C 1
ATOM 1420 O O . VAL A 1 182 ? 9.746 9.629 -2.732 1.00 96.38 182 VAL A O 1
ATOM 1423 N N . LYS A 1 183 ? 10.252 9.894 -4.894 1.00 93.94 183 LYS A N 1
ATOM 1424 C CA . LYS A 1 183 ? 11.492 10.650 -4.640 1.00 93.94 183 LYS A CA 1
ATOM 1425 C C . LYS A 1 183 ? 11.218 12.054 -4.105 1.00 93.94 183 LYS A C 1
ATOM 1427 O O . LYS A 1 183 ? 12.024 12.614 -3.365 1.00 93.94 183 LYS A O 1
ATOM 1432 N N . SER A 1 184 ? 10.090 12.632 -4.502 1.00 94.88 184 SER A N 1
ATOM 1433 C CA . SER A 1 184 ? 9.599 13.927 -4.038 1.00 94.88 184 SER A CA 1
ATOM 1434 C C . SER A 1 184 ? 8.083 13.990 -4.211 1.00 94.88 184 SER A C 1
ATOM 1436 O O . SER A 1 184 ? 7.497 13.110 -4.839 1.00 94.88 184 SER A O 1
ATOM 1438 N N . ALA A 1 185 ? 7.453 15.063 -3.727 1.00 91.94 185 ALA A N 1
ATOM 1439 C CA . ALA A 1 185 ? 6.030 15.297 -3.955 1.00 91.94 185 ALA A CA 1
ATOM 1440 C C . ALA A 1 185 ? 5.675 15.463 -5.448 1.00 91.94 185 ALA A C 1
ATOM 1442 O O . ALA A 1 185 ? 4.510 15.568 -5.778 1.00 91.94 185 ALA A O 1
ATOM 1443 N N . GLY A 1 186 ? 6.640 15.501 -6.373 1.00 90.50 186 GLY A N 1
ATOM 1444 C CA . GLY A 1 186 ? 6.371 15.601 -7.807 1.00 90.50 186 GLY A CA 1
ATOM 1445 C C . GLY A 1 186 ? 7.065 14.555 -8.660 1.00 90.50 186 GLY A C 1
ATOM 1446 O O . GLY A 1 186 ? 7.097 14.729 -9.870 1.00 90.50 186 GLY A O 1
ATOM 1447 N N . GLU A 1 187 ? 7.663 13.515 -8.074 1.00 96.19 187 GLU A N 1
ATOM 1448 C CA . GLU A 1 187 ? 8.412 12.520 -8.842 1.00 96.19 187 GLU A CA 1
ATOM 1449 C C . GLU A 1 187 ? 8.240 11.118 -8.259 1.00 96.19 187 GLU A C 1
ATOM 1451 O O . GLU A 1 187 ? 8.694 10.836 -7.145 1.00 96.19 187 GLU A O 1
ATOM 1456 N N . ILE A 1 188 ? 7.655 10.228 -9.061 1.00 97.50 188 ILE A N 1
ATOM 1457 C CA . ILE A 1 188 ? 7.617 8.789 -8.794 1.00 97.50 188 ILE A CA 1
ATOM 1458 C C . ILE A 1 188 ? 8.471 8.097 -9.845 1.00 97.50 188 ILE A C 1
ATOM 1460 O O . ILE A 1 188 ? 8.322 8.333 -11.047 1.00 97.50 188 ILE A O 1
ATOM 1464 N N . ALA A 1 189 ? 9.372 7.238 -9.387 1.00 96.44 189 ALA A N 1
ATOM 1465 C CA . ALA A 1 189 ? 10.249 6.460 -10.238 1.00 96.44 189 ALA A CA 1
ATOM 1466 C C . ALA A 1 189 ? 10.077 4.968 -9.975 1.00 96.44 189 ALA A C 1
ATOM 1468 O O . ALA A 1 189 ? 10.167 4.545 -8.825 1.00 96.44 189 ALA A O 1
ATOM 1469 N N . CYS A 1 190 ? 9.885 4.172 -11.024 1.00 96.88 190 CYS A N 1
ATOM 1470 C CA . CYS A 1 190 ? 9.560 2.756 -10.895 1.00 96.88 190 CYS A CA 1
ATOM 1471 C C . CYS A 1 190 ? 10.528 1.843 -11.654 1.00 96.88 190 CYS A C 1
ATOM 1473 O O . CYS A 1 190 ? 11.224 2.248 -12.592 1.00 96.88 190 CYS A O 1
ATOM 1475 N N . SER A 1 191 ? 10.582 0.593 -11.206 1.00 96.50 191 SER A N 1
ATOM 1476 C CA . SER A 1 191 ? 11.195 -0.542 -11.893 1.00 96.50 191 SER A CA 1
ATOM 1477 C C . SER A 1 191 ? 10.136 -1.612 -12.040 1.00 96.50 191 SER A C 1
ATOM 1479 O O . SER A 1 191 ? 9.517 -1.997 -11.050 1.00 96.50 191 SER A O 1
ATOM 1481 N N . ARG A 1 192 ? 9.959 -2.080 -13.266 1.00 96.75 192 ARG A N 1
ATOM 1482 C CA . ARG A 1 192 ? 8.983 -3.098 -13.596 1.00 96.75 192 ARG A CA 1
ATOM 1483 C C . ARG A 1 192 ? 9.454 -4.477 -13.164 1.00 96.75 192 ARG A C 1
ATOM 1485 O O . ARG A 1 192 ? 10.620 -4.803 -13.411 1.00 96.75 192 ARG A O 1
ATOM 1492 N N . ASN A 1 193 ? 8.557 -5.298 -12.629 1.00 97.62 193 ASN A N 1
ATOM 1493 C CA . ASN A 1 193 ? 8.796 -6.720 -12.395 1.00 97.62 193 ASN A CA 1
ATOM 1494 C C . ASN A 1 193 ? 8.409 -7.575 -13.619 1.00 97.62 193 ASN A C 1
ATOM 1496 O O . ASN A 1 193 ? 7.364 -8.209 -13.657 1.00 97.62 193 ASN A O 1
ATOM 1500 N N . GLY A 1 194 ? 9.297 -7.671 -14.612 1.00 95.75 194 GLY A N 1
ATOM 1501 C CA . GLY A 1 194 ? 9.102 -8.510 -15.806 1.00 95.75 194 GLY A CA 1
ATOM 1502 C C . GLY A 1 194 ? 9.418 -9.997 -15.604 1.00 95.75 194 GLY A C 1
ATOM 1503 O O . GLY A 1 194 ? 9.849 -10.659 -16.548 1.00 95.75 194 GLY A O 1
ATOM 1504 N N . GLY A 1 195 ? 9.318 -10.481 -14.366 1.00 95.88 195 GLY A N 1
ATOM 1505 C CA . GLY A 1 195 ? 9.702 -11.827 -13.958 1.00 95.88 195 GLY A CA 1
ATOM 1506 C C . GLY A 1 195 ? 8.791 -12.945 -14.474 1.00 95.88 195 GLY A C 1
ATOM 1507 O O . GLY A 1 195 ? 7.859 -12.732 -15.247 1.00 95.88 195 GLY A O 1
ATOM 1508 N N . TRP A 1 196 ? 9.055 -14.171 -14.020 1.00 95.25 196 TRP A N 1
ATOM 1509 C CA . TRP A 1 196 ? 8.231 -15.344 -14.328 1.00 95.25 196 TRP A CA 1
ATOM 1510 C C . TRP A 1 196 ? 8.132 -16.277 -13.123 1.00 95.25 196 TRP A C 1
ATOM 1512 O O . TRP A 1 196 ? 9.123 -16.537 -12.434 1.00 95.25 196 TRP A O 1
ATOM 1522 N N . GLY A 1 197 ? 6.930 -16.806 -12.876 1.00 96.06 197 GLY A N 1
ATOM 1523 C CA . GLY A 1 197 ? 6.619 -17.483 -11.615 1.00 96.06 197 GLY A CA 1
ATOM 1524 C C . GLY A 1 197 ? 7.114 -16.653 -10.428 1.00 96.06 197 GLY A C 1
ATOM 1525 O O . GLY A 1 197 ? 6.947 -15.433 -10.412 1.00 96.06 197 GLY A O 1
ATOM 1526 N N . ASP A 1 198 ? 7.816 -17.310 -9.513 1.00 97.56 198 ASP A N 1
ATOM 1527 C CA . ASP A 1 198 ? 8.367 -16.719 -8.288 1.00 97.56 198 ASP A CA 1
ATOM 1528 C C . ASP A 1 198 ? 9.640 -15.877 -8.501 1.00 97.56 198 ASP A C 1
ATOM 1530 O O . ASP A 1 198 ? 10.187 -15.325 -7.549 1.00 97.56 198 ASP A O 1
ATOM 1534 N N . LYS A 1 199 ? 10.180 -15.814 -9.725 1.00 96.31 199 LYS A N 1
ATOM 1535 C CA . LYS A 1 199 ? 11.456 -15.137 -9.992 1.00 96.31 199 LYS A CA 1
ATOM 1536 C C . LYS A 1 199 ? 11.218 -13.717 -10.495 1.00 96.31 199 LYS A C 1
ATOM 1538 O O . LYS A 1 199 ? 10.596 -13.577 -11.549 1.00 96.31 199 LYS A O 1
ATOM 1543 N N . PRO A 1 200 ? 11.764 -12.681 -9.833 1.00 96.00 200 PRO A N 1
ATOM 1544 C CA . PRO A 1 200 ? 11.704 -11.328 -10.362 1.00 96.00 200 PRO A CA 1
ATOM 1545 C C . PRO A 1 200 ? 12.676 -11.131 -11.524 1.00 96.00 200 PRO A C 1
ATOM 1547 O O . PRO A 1 200 ? 13.758 -11.723 -11.567 1.00 96.00 200 PRO A O 1
ATOM 1550 N N . GLN A 1 201 ? 12.332 -10.203 -12.411 1.00 95.94 201 GLN A N 1
ATOM 1551 C CA . GLN A 1 201 ? 13.275 -9.596 -13.346 1.00 95.94 201 GLN A CA 1
ATOM 1552 C C . GLN A 1 201 ? 13.012 -8.092 -13.402 1.00 95.94 201 GLN A C 1
ATOM 1554 O O . GLN A 1 201 ? 12.059 -7.641 -14.032 1.00 95.94 201 GLN A O 1
ATOM 1559 N N . TRP A 1 202 ? 13.868 -7.311 -12.745 1.00 96.44 202 TRP A N 1
ATOM 1560 C CA . TRP A 1 202 ? 13.712 -5.861 -12.710 1.00 96.44 202 TRP A CA 1
ATOM 1561 C C . TRP A 1 202 ? 14.161 -5.223 -14.021 1.00 96.44 202 TRP A C 1
ATOM 1563 O O . TRP A 1 202 ? 15.279 -5.458 -14.479 1.00 96.44 202 TRP A O 1
ATOM 1573 N N . GLN A 1 203 ? 13.299 -4.388 -14.592 1.00 95.31 203 GLN A N 1
ATOM 1574 C CA . GLN A 1 203 ? 13.567 -3.623 -15.808 1.00 95.31 203 GLN A CA 1
ATOM 1575 C C . GLN A 1 203 ? 12.942 -2.225 -15.737 1.00 95.31 203 GLN A C 1
ATOM 1577 O O . GLN A 1 203 ? 12.273 -1.865 -14.768 1.00 95.31 203 GLN A O 1
ATOM 1582 N N . GLY A 1 204 ? 13.174 -1.406 -16.755 1.00 93.50 204 GLY A N 1
ATOM 1583 C CA . GLY A 1 204 ? 12.709 -0.026 -16.792 1.00 93.50 204 GLY A CA 1
ATOM 1584 C C . GLY A 1 204 ? 11.401 0.106 -17.556 1.00 93.50 204 GLY A C 1
ATOM 1585 O O . GLY A 1 204 ? 11.107 -0.680 -18.454 1.00 93.50 204 GLY A O 1
ATOM 1586 N N . PHE A 1 205 ? 10.648 1.157 -17.238 1.00 94.12 205 PHE A N 1
ATOM 1587 C CA . PHE A 1 205 ? 9.445 1.514 -17.988 1.00 94.12 205 PHE A CA 1
ATOM 1588 C C . PHE A 1 205 ? 9.782 2.157 -19.339 1.00 94.12 205 PHE A C 1
ATOM 1590 O O . PHE A 1 205 ? 9.137 1.879 -20.346 1.00 94.12 205 PHE A O 1
ATOM 1597 N N . SER A 1 206 ? 10.818 3.000 -19.398 1.00 91.75 206 SER A N 1
ATOM 1598 C CA . SER A 1 206 ? 11.225 3.659 -20.648 1.00 91.75 206 SER A CA 1
ATOM 1599 C C . SER A 1 206 ? 12.032 2.737 -21.567 1.00 91.75 206 SER A C 1
ATOM 1601 O O . SER A 1 206 ? 11.875 2.787 -22.782 1.00 91.75 206 SER A O 1
ATOM 1603 N N . THR A 1 207 ? 12.920 1.917 -20.997 1.00 90.12 207 THR A N 1
ATOM 1604 C CA . THR A 1 207 ? 13.744 0.937 -21.721 1.00 90.12 207 THR A CA 1
ATOM 1605 C C . THR A 1 207 ? 13.955 -0.305 -20.858 1.00 90.12 207 THR A C 1
ATOM 1607 O O . THR A 1 207 ? 14.038 -0.198 -19.636 1.00 90.12 207 THR A O 1
ATOM 1610 N N . ALA A 1 208 ? 14.124 -1.474 -21.484 1.00 87.56 208 ALA A N 1
ATOM 1611 C CA . ALA A 1 208 ? 14.327 -2.737 -20.766 1.00 87.56 208 ALA A CA 1
ATOM 1612 C C . ALA A 1 208 ? 15.577 -2.746 -19.859 1.00 87.56 208 ALA A C 1
ATOM 1614 O O . ALA A 1 208 ? 15.594 -3.436 -18.849 1.00 87.56 208 ALA A O 1
ATOM 1615 N N . ASN A 1 209 ? 16.602 -1.950 -20.183 1.00 88.25 209 ASN A N 1
ATOM 1616 C CA . ASN A 1 209 ? 17.833 -1.860 -19.386 1.00 88.25 209 ASN A CA 1
ATOM 1617 C C . ASN A 1 209 ? 17.803 -0.733 -18.338 1.00 88.25 209 ASN A C 1
ATOM 1619 O O . ASN A 1 209 ? 18.733 -0.617 -17.541 1.00 88.25 209 ASN A O 1
ATOM 1623 N N . GLY A 1 210 ? 16.788 0.137 -18.360 1.00 89.19 210 GLY A N 1
ATOM 1624 C CA . GLY A 1 210 ? 16.599 1.151 -17.325 1.00 89.19 210 GLY A CA 1
ATOM 1625 C C . GLY A 1 210 ? 16.171 0.515 -16.002 1.00 89.19 210 GLY A C 1
ATOM 1626 O O . GLY A 1 210 ? 15.656 -0.591 -15.986 1.00 89.19 210 GLY A O 1
ATOM 1627 N N . ILE A 1 211 ? 16.360 1.211 -14.884 1.00 91.69 211 ILE A N 1
ATOM 1628 C CA . ILE A 1 211 ? 15.861 0.817 -13.556 1.00 91.69 211 ILE A CA 1
ATOM 1629 C C . ILE A 1 211 ? 15.527 2.111 -12.809 1.00 91.69 211 ILE A C 1
ATOM 1631 O O . ILE A 1 211 ? 16.267 3.087 -12.940 1.00 91.69 211 ILE A O 1
ATOM 1635 N N . ARG A 1 212 ? 14.442 2.132 -12.021 1.00 91.69 212 ARG A N 1
ATOM 1636 C CA . ARG A 1 212 ? 14.008 3.305 -11.229 1.00 91.69 212 ARG A CA 1
ATOM 1637 C C . ARG A 1 212 ? 13.915 4.580 -12.083 1.00 91.69 212 ARG A C 1
ATOM 1639 O O . ARG A 1 212 ? 14.404 5.645 -11.694 1.00 91.69 212 ARG A O 1
ATOM 1646 N N . GLY A 1 213 ? 13.311 4.452 -13.263 1.00 93.62 213 GLY A N 1
ATOM 1647 C CA . GLY A 1 213 ? 13.051 5.572 -14.169 1.00 93.62 213 GLY A CA 1
ATOM 1648 C C . GLY A 1 213 ? 11.795 6.330 -13.751 1.00 93.62 213 GLY A C 1
ATOM 1649 O O . GLY A 1 213 ? 10.864 5.721 -13.232 1.00 93.62 213 GLY A O 1
ATOM 1650 N N . THR A 1 214 ? 11.768 7.646 -13.955 1.00 95.44 214 THR A N 1
AT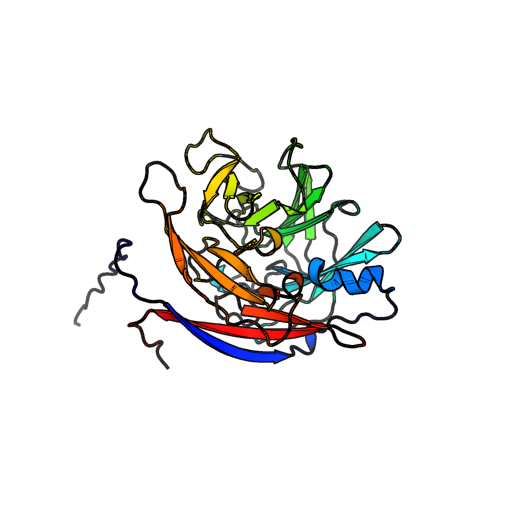OM 1651 C CA . THR A 1 214 ? 10.597 8.480 -13.655 1.00 95.44 214 THR A CA 1
ATOM 1652 C C . THR A 1 214 ? 9.404 8.031 -14.495 1.00 95.44 214 THR A C 1
ATOM 1654 O O . THR A 1 214 ? 9.496 8.000 -15.722 1.00 95.44 214 THR A O 1
ATOM 1657 N N . VAL A 1 215 ? 8.300 7.692 -13.829 1.00 95.50 215 VAL A N 1
ATOM 1658 C CA . VAL A 1 215 ? 7.030 7.350 -14.482 1.00 95.50 215 VAL A CA 1
ATOM 1659 C C . VAL A 1 215 ? 5.988 8.440 -14.298 1.00 95.50 215 VAL A C 1
ATOM 1661 O O . VAL A 1 215 ? 5.187 8.637 -15.195 1.00 95.50 215 VAL A O 1
ATOM 1664 N N . PHE A 1 216 ? 6.034 9.190 -13.194 1.00 96.38 216 PHE A N 1
ATOM 1665 C CA . PHE A 1 216 ? 5.106 10.278 -12.887 1.00 96.38 216 PHE A CA 1
ATOM 1666 C C . PHE A 1 216 ? 5.884 11.522 -12.465 1.00 96.38 216 PHE A C 1
ATOM 1668 O O . PHE A 1 216 ? 6.808 11.428 -11.653 1.00 96.38 216 PHE A O 1
ATOM 1675 N N . ASN A 1 217 ? 5.509 12.679 -13.011 1.00 95.88 217 ASN A N 1
ATOM 1676 C CA . ASN A 1 217 ? 6.225 13.942 -12.829 1.00 95.88 217 ASN A CA 1
ATOM 1677 C C . ASN A 1 217 ? 5.295 15.158 -12.627 1.00 95.88 217 ASN A C 1
ATOM 1679 O O . ASN A 1 217 ? 5.562 16.242 -13.147 1.00 95.88 217 ASN A O 1
ATOM 1683 N N . THR A 1 218 ? 4.191 14.988 -11.894 1.00 94.75 218 THR A N 1
ATOM 1684 C CA . THR A 1 218 ? 3.273 16.091 -11.558 1.00 94.75 218 THR A CA 1
ATOM 1685 C C . THR A 1 218 ? 3.390 16.452 -10.081 1.00 94.75 218 THR A C 1
ATOM 1687 O O . THR A 1 218 ? 3.218 15.588 -9.225 1.00 94.75 218 THR A O 1
ATOM 1690 N N . ALA A 1 219 ? 3.648 17.727 -9.780 1.00 93.44 219 ALA A N 1
ATOM 1691 C CA . ALA A 1 219 ? 3.798 18.220 -8.411 1.00 93.44 219 ALA A CA 1
ATOM 1692 C C . ALA A 1 219 ? 2.516 18.059 -7.577 1.00 93.44 219 ALA A C 1
ATOM 1694 O O . ALA A 1 219 ? 1.444 18.496 -7.990 1.00 93.44 219 ALA A O 1
ATOM 1695 N N . GLN A 1 220 ? 2.677 17.486 -6.387 1.00 94.50 220 GLN A N 1
ATOM 1696 C CA . GLN A 1 220 ? 1.666 17.295 -5.351 1.00 94.50 220 GLN A CA 1
ATOM 1697 C C . GLN A 1 220 ? 1.991 18.132 -4.110 1.00 94.50 220 GLN A C 1
ATOM 1699 O O . GLN A 1 220 ? 3.132 18.588 -3.956 1.00 94.50 220 GLN A O 1
ATOM 1704 N N . PRO A 1 221 ? 1.014 18.345 -3.211 1.00 91.56 221 PRO A N 1
ATOM 1705 C CA . PRO A 1 221 ? 1.234 19.093 -1.977 1.00 91.56 221 PRO A CA 1
ATOM 1706 C C . PRO A 1 221 ? 2.231 18.419 -1.027 1.00 91.56 221 PRO A C 1
ATOM 1708 O O . PRO A 1 221 ? 3.051 19.108 -0.421 1.00 91.56 221 PRO A O 1
ATOM 1711 N N . ASP A 1 222 ? 2.171 17.091 -0.900 1.00 93.06 222 ASP A N 1
ATOM 1712 C CA . ASP A 1 222 ? 3.007 16.322 0.020 1.00 93.06 222 ASP A CA 1
ATOM 1713 C C . ASP A 1 222 ? 3.313 14.929 -0.542 1.00 93.06 222 ASP A C 1
ATOM 1715 O O . ASP A 1 222 ? 2.475 14.277 -1.152 1.00 93.06 222 ASP A O 1
ATOM 1719 N N . LYS A 1 223 ? 4.530 14.438 -0.307 1.00 94.06 223 LYS A N 1
ATOM 1720 C CA . LYS A 1 223 ? 4.927 13.091 -0.717 1.00 94.06 223 LYS A CA 1
ATOM 1721 C C . LYS A 1 223 ? 4.297 11.991 0.142 1.00 94.06 223 LYS A C 1
ATOM 1723 O O . LYS A 1 223 ? 4.180 10.862 -0.331 1.00 94.06 223 LYS A O 1
ATOM 1728 N N . ALA A 1 224 ? 3.951 12.281 1.401 1.00 93.31 224 ALA A N 1
ATOM 1729 C CA . ALA A 1 224 ? 3.401 11.276 2.312 1.00 93.31 224 ALA A CA 1
ATOM 1730 C C . ALA A 1 224 ? 2.014 10.796 1.852 1.00 93.31 224 ALA A C 1
ATOM 1732 O O . ALA A 1 224 ? 1.742 9.596 1.898 1.00 93.31 224 ALA A O 1
ATOM 1733 N N . GLY A 1 225 ? 1.217 11.708 1.283 1.00 94.94 225 GLY A N 1
ATOM 1734 C CA . GLY A 1 225 ? -0.122 11.438 0.757 1.00 94.94 225 GLY A CA 1
ATOM 1735 C C . GLY A 1 225 ? -0.163 10.644 -0.545 1.00 94.94 225 GLY A C 1
ATOM 1736 O O . GLY A 1 225 ? -1.228 10.150 -0.911 1.00 94.94 225 GLY A O 1
ATOM 1737 N N . ILE A 1 226 ? 0.971 10.482 -1.231 1.00 96.69 226 ILE A N 1
ATOM 1738 C CA . ILE A 1 226 ? 1.028 9.754 -2.499 1.00 96.69 226 ILE A CA 1
ATOM 1739 C C . ILE A 1 226 ? 0.896 8.251 -2.240 1.00 96.69 226 ILE A C 1
ATOM 1741 O O . ILE A 1 226 ? 1.727 7.646 -1.551 1.00 96.69 226 ILE A O 1
ATOM 1745 N N . ILE A 1 227 ? -0.105 7.626 -2.852 1.00 95.62 227 ILE A N 1
ATOM 1746 C CA . ILE A 1 227 ? -0.290 6.172 -2.920 1.00 95.62 227 ILE A CA 1
ATOM 1747 C C . ILE A 1 227 ? -0.488 5.732 -4.377 1.00 95.62 227 ILE A C 1
ATOM 1749 O O . ILE A 1 227 ? -0.768 6.555 -5.250 1.00 95.62 227 ILE A O 1
ATOM 1753 N N . LEU A 1 228 ? -0.338 4.431 -4.624 1.00 95.88 228 LEU A N 1
ATOM 1754 C CA . LEU A 1 228 ? -0.567 3.800 -5.924 1.00 95.88 228 LEU A CA 1
ATOM 1755 C C . LEU A 1 228 ? -1.637 2.728 -5.744 1.00 95.88 228 LEU A C 1
ATOM 1757 O O . LEU A 1 228 ? -1.455 1.856 -4.892 1.00 95.88 228 LEU A O 1
ATOM 1761 N N . ALA A 1 229 ? -2.746 2.818 -6.477 1.00 91.06 229 ALA A N 1
ATOM 1762 C CA . ALA A 1 229 ? -3.824 1.836 -6.382 1.00 91.06 229 ALA A CA 1
ATOM 1763 C C . ALA A 1 229 ? -4.742 1.873 -7.615 1.00 91.06 229 ALA A C 1
ATOM 1765 O O . ALA A 1 229 ? -5.058 2.952 -8.106 1.00 91.06 229 ALA A O 1
ATOM 1766 N N . ASP A 1 230 ? -5.200 0.713 -8.097 1.00 84.50 230 ASP A N 1
ATOM 1767 C CA . ASP A 1 230 ? -6.146 0.616 -9.225 1.00 84.50 230 ASP A CA 1
ATOM 1768 C C . ASP A 1 230 ? -7.548 1.059 -8.793 1.00 84.50 230 ASP A C 1
ATOM 1770 O O . ASP A 1 230 ? -8.275 0.338 -8.097 1.00 84.50 230 ASP A O 1
ATOM 1774 N N . LEU A 1 231 ? -7.936 2.265 -9.198 1.00 81.12 231 LEU A N 1
ATOM 1775 C CA . LEU A 1 231 ? -9.187 2.867 -8.778 1.00 81.12 231 LEU A CA 1
ATOM 1776 C C . LEU A 1 231 ? -10.310 2.676 -9.810 1.00 81.12 231 LEU A C 1
ATOM 1778 O O . LEU A 1 231 ? -11.492 2.645 -9.432 1.00 81.12 231 LEU A O 1
ATOM 1782 N N . ASN A 1 232 ? -9.960 2.552 -11.093 1.00 71.62 232 ASN A N 1
ATOM 1783 C CA . ASN A 1 232 ? -10.885 2.563 -12.229 1.00 71.62 232 ASN A CA 1
ATOM 1784 C C . ASN A 1 232 ? -11.048 1.202 -12.945 1.00 71.62 232 ASN A C 1
ATOM 1786 O O . ASN A 1 232 ? -11.830 1.124 -13.897 1.00 71.62 232 ASN A O 1
ATOM 1790 N N . ARG A 1 233 ? -10.449 0.127 -12.416 1.00 74.12 233 ARG A N 1
ATOM 1791 C CA . ARG A 1 233 ? -10.608 -1.278 -12.837 1.00 74.12 233 ARG A CA 1
ATOM 1792 C C . ARG A 1 233 ? -9.871 -1.688 -14.104 1.00 74.12 233 ARG A C 1
ATOM 1794 O O . ARG A 1 233 ? -10.334 -2.592 -14.807 1.00 74.12 233 ARG A O 1
ATOM 1801 N N . GLU A 1 234 ? -8.761 -1.051 -14.423 1.00 75.19 234 GLU A N 1
ATOM 1802 C CA . GLU A 1 234 ? -7.985 -1.446 -15.600 1.00 75.19 234 GLU A CA 1
ATOM 1803 C C . GLU A 1 234 ? -6.752 -2.286 -15.280 1.00 75.19 234 GLU A C 1
ATOM 1805 O O . GLU A 1 234 ? -5.948 -2.546 -16.175 1.00 75.19 234 GLU A O 1
ATOM 1810 N N . PHE A 1 235 ? -6.644 -2.756 -14.029 1.00 82.00 235 PHE A N 1
ATOM 1811 C CA . PHE A 1 235 ? -5.515 -3.510 -13.478 1.00 82.00 235 PHE A CA 1
ATOM 1812 C C . PHE A 1 235 ? -4.199 -2.735 -13.433 1.00 82.00 235 PHE A C 1
ATOM 1814 O O . PHE A 1 235 ? -3.200 -3.288 -12.989 1.00 82.00 235 PHE A O 1
ATOM 1821 N N . ARG A 1 236 ? -4.203 -1.464 -13.842 1.00 88.94 236 ARG A N 1
ATOM 1822 C CA . ARG A 1 236 ? -3.085 -0.539 -13.682 1.00 88.94 236 ARG A CA 1
ATOM 1823 C C . ARG A 1 236 ? -3.351 0.350 -12.484 1.00 88.94 236 ARG A C 1
ATOM 1825 O O . ARG A 1 236 ? -4.475 0.795 -12.265 1.00 88.94 236 ARG A O 1
ATOM 1832 N N . SER A 1 237 ? -2.321 0.571 -11.685 1.00 93.81 237 SER A N 1
ATOM 1833 C CA . SER A 1 237 ? -2.428 1.378 -10.481 1.00 93.81 237 SER A CA 1
ATOM 1834 C C . SER A 1 237 ? -2.379 2.859 -10.821 1.00 93.81 237 SER A C 1
ATOM 1836 O O . SER A 1 237 ? -1.418 3.343 -11.415 1.00 93.81 237 SER A O 1
ATOM 1838 N N . ASP A 1 238 ? -3.382 3.594 -10.357 1.00 94.25 238 ASP A N 1
ATOM 1839 C CA . ASP A 1 238 ? -3.453 5.040 -10.500 1.00 94.25 238 ASP A CA 1
ATOM 1840 C C . ASP A 1 238 ? -2.571 5.735 -9.461 1.00 94.25 238 ASP A C 1
ATOM 1842 O O . ASP A 1 238 ? -2.363 5.230 -8.351 1.00 94.25 238 ASP A O 1
ATOM 1846 N N . VAL A 1 239 ? -2.106 6.945 -9.777 1.00 96.25 239 VAL A N 1
ATOM 1847 C CA . VAL A 1 239 ? -1.494 7.818 -8.769 1.00 96.25 239 VAL A CA 1
ATOM 1848 C C . VAL A 1 239 ? -2.602 8.546 -8.025 1.00 96.25 239 VAL A C 1
ATOM 1850 O O . VAL A 1 239 ? -3.435 9.228 -8.625 1.00 96.25 239 VAL A O 1
ATOM 1853 N N . MET A 1 240 ? -2.595 8.445 -6.699 1.00 95.25 240 MET A N 1
ATOM 1854 C CA . MET A 1 240 ? -3.542 9.144 -5.837 1.00 95.25 240 MET A CA 1
ATOM 1855 C C . MET A 1 240 ? -2.787 9.963 -4.795 1.00 95.25 240 MET A C 1
ATOM 1857 O O . MET A 1 240 ? -1.826 9.479 -4.206 1.00 95.25 240 MET A O 1
ATOM 1861 N N . ASP A 1 241 ? -3.246 11.187 -4.552 1.00 96.62 241 ASP A N 1
ATOM 1862 C CA . ASP A 1 241 ? -2.760 12.060 -3.482 1.00 96.62 241 ASP A CA 1
ATOM 1863 C C . ASP A 1 241 ? -3.865 12.231 -2.437 1.00 96.62 241 ASP A C 1
ATOM 1865 O O . ASP A 1 241 ? -4.946 12.749 -2.740 1.00 96.62 241 ASP A O 1
ATOM 1869 N N . ILE A 1 242 ? -3.613 11.741 -1.223 1.00 96.69 242 ILE A N 1
ATOM 1870 C CA . ILE A 1 242 ? -4.507 11.874 -0.075 1.00 96.69 242 ILE A CA 1
ATOM 1871 C C . ILE A 1 242 ? -4.140 13.155 0.670 1.00 96.69 242 ILE A C 1
ATOM 1873 O O . ILE A 1 242 ? -3.065 13.266 1.256 1.00 96.69 242 ILE A O 1
ATOM 1877 N N . GLY A 1 243 ? -5.055 14.114 0.698 1.00 96.38 243 GLY A N 1
ATOM 1878 C CA . GLY A 1 243 ? -4.892 15.338 1.467 1.00 96.38 243 GLY A CA 1
ATOM 1879 C C . GLY A 1 243 ? -5.131 15.143 2.965 1.00 96.38 243 GLY A C 1
ATOM 1880 O O . GLY A 1 243 ? -5.621 14.116 3.430 1.00 96.38 243 GLY A O 1
ATOM 1881 N N . ASP A 1 244 ? -4.839 16.191 3.729 1.00 96.38 244 ASP A N 1
ATOM 1882 C CA . ASP A 1 244 ? -4.945 16.211 5.193 1.00 96.38 244 ASP A CA 1
ATOM 1883 C C . ASP A 1 244 ? -6.357 15.894 5.737 1.00 96.38 244 ASP A C 1
ATOM 1885 O O . ASP A 1 244 ? -6.500 15.318 6.815 1.00 96.38 244 ASP A O 1
ATOM 1889 N N . HIS A 1 245 ? -7.409 16.207 4.969 1.00 95.94 245 HIS A N 1
ATOM 1890 C CA . HIS A 1 245 ? -8.795 15.878 5.320 1.00 95.94 245 HIS A CA 1
ATOM 1891 C C . HIS A 1 245 ? -9.254 14.541 4.712 1.00 95.94 245 HIS A C 1
ATOM 1893 O O . HIS A 1 245 ? -10.448 14.254 4.636 1.00 95.94 245 HIS A O 1
ATOM 1899 N N . GLY A 1 246 ? -8.331 13.722 4.206 1.00 95.50 246 GLY A N 1
ATOM 1900 C CA . GLY A 1 246 ? -8.639 12.463 3.536 1.00 95.50 246 GLY A CA 1
ATOM 1901 C C . GLY A 1 246 ? -9.330 12.624 2.179 1.00 95.50 246 GLY A C 1
ATOM 1902 O O . GLY A 1 246 ? -9.901 11.658 1.670 1.00 95.50 246 GLY A O 1
ATOM 1903 N N . GLN A 1 247 ? -9.339 13.831 1.611 1.00 94.12 247 GLN A N 1
ATOM 1904 C CA . GLN A 1 247 ? -9.765 14.090 0.240 1.00 94.12 247 GLN A CA 1
ATOM 1905 C C . GLN A 1 247 ? -8.729 13.537 -0.738 1.00 94.12 247 GLN A C 1
ATOM 1907 O O . GLN A 1 247 ? -7.553 13.465 -0.401 1.00 94.12 247 GLN A O 1
ATOM 1912 N N . VAL A 1 248 ? -9.147 13.135 -1.935 1.00 93.94 248 VAL A N 1
ATOM 1913 C CA . VAL A 1 248 ? -8.272 12.387 -2.847 1.00 93.94 248 VAL A CA 1
ATOM 1914 C C . VAL A 1 248 ? -8.267 13.023 -4.219 1.00 93.94 248 VAL A C 1
ATOM 1916 O O . VAL A 1 248 ? -9.317 13.090 -4.860 1.00 93.94 248 VAL A O 1
ATOM 1919 N N . SER A 1 249 ? -7.090 13.437 -4.679 1.00 93.56 249 SER A N 1
ATOM 1920 C CA . SER A 1 249 ? -6.854 13.769 -6.086 1.00 93.56 249 SER A CA 1
ATOM 1921 C C . SER A 1 249 ? -6.297 12.548 -6.811 1.00 93.56 249 SER A C 1
ATOM 1923 O O . SER A 1 249 ? -5.511 11.803 -6.229 1.00 93.56 249 SER A O 1
ATOM 1925 N N . THR A 1 250 ? -6.702 12.310 -8.058 1.00 93.00 250 THR A N 1
ATOM 1926 C CA . THR A 1 250 ? -6.274 11.115 -8.806 1.00 93.00 250 THR A CA 1
ATOM 1927 C C . THR A 1 250 ? -5.764 11.462 -10.198 1.00 93.00 250 THR A C 1
ATOM 1929 O O . THR A 1 250 ? -6.314 12.334 -10.876 1.00 93.00 250 THR A O 1
ATOM 1932 N N . TRP A 1 251 ? -4.742 10.731 -10.637 1.00 94.12 251 TRP A N 1
ATOM 1933 C CA . TRP A 1 251 ? -4.259 10.680 -12.007 1.00 94.12 251 TRP A CA 1
ATOM 1934 C C . TRP A 1 251 ? -4.365 9.250 -12.511 1.00 94.12 251 TRP A C 1
ATOM 1936 O O . TRP A 1 251 ? -3.725 8.354 -11.968 1.00 94.12 251 TRP A O 1
ATOM 1946 N N . ILE A 1 252 ? -5.185 9.082 -13.541 1.00 92.00 252 ILE A N 1
ATOM 1947 C CA . ILE A 1 252 ? -5.473 7.803 -14.166 1.00 92.00 252 ILE A CA 1
ATOM 1948 C C . ILE A 1 252 ? -4.313 7.376 -15.057 1.00 92.00 252 ILE A C 1
ATOM 1950 O O . ILE A 1 252 ? -3.818 8.191 -15.850 1.00 92.00 252 ILE A O 1
ATOM 1954 N N . ASP A 1 253 ? -3.908 6.116 -14.925 1.00 91.88 253 ASP A N 1
ATOM 1955 C CA . ASP A 1 253 ? -2.896 5.484 -15.768 1.00 91.88 253 ASP A CA 1
ATOM 1956 C C . ASP A 1 253 ? -3.455 5.176 -17.166 1.00 91.88 253 ASP A C 1
ATOM 1958 O O . ASP A 1 253 ? -4.127 4.168 -17.382 1.00 91.88 253 ASP A O 1
ATOM 1962 N N . ASN A 1 254 ? -3.125 5.989 -18.174 1.00 87.62 254 ASN A N 1
ATOM 1963 C CA . ASN A 1 254 ? -3.348 5.582 -19.562 1.00 87.62 254 ASN A CA 1
ATOM 1964 C C . ASN A 1 254 ? -2.087 4.944 -20.120 1.00 87.62 254 ASN A C 1
ATOM 1966 O O . ASN A 1 254 ? -0.984 5.473 -19.977 1.00 87.62 254 ASN A O 1
ATOM 1970 N N . ARG A 1 255 ? -2.248 3.830 -20.835 1.00 79.38 255 ARG A N 1
ATOM 1971 C CA . ARG A 1 255 ? -1.114 3.162 -21.469 1.00 79.38 255 ARG A CA 1
ATOM 1972 C C . ARG A 1 255 ? -0.384 4.125 -22.407 1.00 79.38 255 ARG A C 1
ATOM 1974 O O . ARG A 1 255 ? -0.984 4.642 -23.348 1.00 79.38 255 ARG A O 1
ATOM 1981 N N . GLY A 1 256 ? 0.916 4.305 -22.181 1.00 74.88 256 GLY A N 1
ATOM 1982 C CA . GLY A 1 256 ? 1.747 5.149 -23.032 1.00 74.88 256 GLY A CA 1
ATOM 1983 C C . GLY A 1 256 ? 1.772 4.681 -24.488 1.00 74.88 256 GLY A C 1
ATOM 1984 O O . GLY A 1 256 ? 1.772 3.483 -24.779 1.00 74.88 256 GLY A O 1
ATOM 1985 N N . SER A 1 257 ? 1.820 5.641 -25.409 1.00 72.69 257 SER A N 1
ATOM 1986 C CA . SER A 1 257 ? 1.829 5.404 -26.861 1.00 72.69 257 SER A CA 1
ATOM 1987 C C . SER A 1 257 ? 3.235 5.256 -27.477 1.00 72.69 257 SER A C 1
ATOM 1989 O O . SER A 1 257 ? 3.374 5.007 -28.677 1.00 72.69 257 SER A O 1
ATOM 1991 N N . GLY A 1 258 ? 4.291 5.421 -26.673 1.00 75.81 258 GLY A N 1
ATOM 1992 C CA . GLY A 1 258 ? 5.690 5.406 -27.112 1.00 75.81 258 GLY A CA 1
ATOM 1993 C C . GLY A 1 258 ? 6.343 4.018 -27.196 1.00 75.81 258 GLY A C 1
ATOM 1994 O O . GLY A 1 258 ? 5.719 2.983 -27.003 1.00 75.81 258 GLY A O 1
ATOM 1995 N N . ASN A 1 259 ? 7.658 3.998 -27.451 1.00 77.06 259 ASN A N 1
ATOM 1996 C CA . ASN A 1 259 ? 8.462 2.761 -27.500 1.00 77.06 259 ASN A CA 1
ATOM 1997 C C . ASN A 1 259 ? 8.677 2.101 -26.120 1.00 77.06 259 ASN A C 1
ATOM 1999 O O . ASN A 1 259 ? 9.183 0.982 -26.050 1.00 77.06 259 ASN A O 1
ATOM 2003 N N . GLY A 1 260 ? 8.358 2.814 -25.038 1.00 86.25 260 GLY A N 1
ATOM 2004 C CA . GLY A 1 260 ? 8.344 2.297 -23.673 1.00 86.25 260 GLY A CA 1
ATOM 2005 C C . GLY A 1 260 ? 6.913 2.150 -23.161 1.00 86.25 260 GLY A C 1
ATOM 2006 O O . GLY A 1 260 ? 5.955 2.467 -23.854 1.00 86.25 260 GLY A O 1
ATOM 2007 N N . ILE A 1 261 ? 6.783 1.712 -21.918 1.00 90.44 261 ILE A N 1
ATOM 2008 C CA . ILE A 1 261 ? 5.502 1.500 -21.229 1.00 90.44 261 ILE A CA 1
ATOM 2009 C C . ILE A 1 261 ? 5.258 2.541 -20.129 1.00 90.44 261 ILE A C 1
ATOM 2011 O O . ILE A 1 261 ? 4.439 2.316 -19.249 1.00 90.44 261 ILE A O 1
ATOM 2015 N N . VAL A 1 262 ? 5.999 3.657 -20.137 1.00 94.00 262 VAL A N 1
ATOM 2016 C CA . VAL A 1 262 ? 5.751 4.769 -19.205 1.00 94.00 262 VAL A CA 1
ATOM 2017 C C . VAL A 1 262 ? 4.307 5.251 -19.398 1.00 94.00 262 VAL A C 1
ATOM 2019 O O . VAL A 1 262 ? 3.965 5.592 -20.533 1.00 94.00 262 VAL A O 1
ATOM 2022 N N . PRO A 1 263 ? 3.483 5.294 -18.338 1.00 93.38 263 PRO A N 1
ATOM 2023 C CA . PRO A 1 263 ? 2.103 5.743 -18.452 1.00 93.38 263 PRO A CA 1
ATOM 2024 C C . PRO A 1 263 ? 1.961 7.202 -18.884 1.00 93.38 263 PRO A C 1
ATOM 2026 O O . PRO A 1 263 ? 2.767 8.071 -18.541 1.00 93.38 263 PRO A O 1
ATOM 2029 N N . GLU A 1 264 ? 0.876 7.476 -19.597 1.00 92.44 264 GLU A N 1
ATOM 2030 C CA . GLU A 1 264 ? 0.343 8.807 -19.851 1.00 92.44 264 GLU A CA 1
ATOM 2031 C C . GLU A 1 264 ? -0.714 9.135 -18.784 1.00 92.44 264 GLU A C 1
ATOM 2033 O O . GLU A 1 264 ? -1.857 8.675 -18.816 1.00 92.44 264 GLU A O 1
ATOM 2038 N N . TRP A 1 265 ? -0.329 9.950 -17.806 1.00 93.25 265 TRP A N 1
ATOM 2039 C CA . TRP A 1 265 ? -1.187 10.275 -16.667 1.00 93.25 265 TRP A CA 1
ATOM 2040 C C . TRP A 1 265 ? -2.239 11.325 -17.011 1.00 93.25 265 TRP A C 1
ATOM 2042 O O . TRP A 1 265 ? -1.907 12.462 -17.360 1.00 93.25 265 TRP A O 1
ATOM 2052 N N . ARG A 1 266 ? -3.517 10.988 -16.819 1.00 91.25 266 ARG A N 1
ATOM 2053 C CA . ARG A 1 266 ? -4.633 11.933 -16.975 1.00 91.25 266 ARG A CA 1
ATOM 2054 C C . ARG A 1 266 ? -5.214 12.300 -15.621 1.00 91.25 266 ARG A C 1
ATOM 2056 O O . ARG A 1 266 ? -5.712 11.440 -14.906 1.00 91.25 266 ARG A O 1
ATOM 2063 N N . SER A 1 267 ? -5.202 13.583 -15.265 1.00 92.19 267 SER A N 1
ATOM 2064 C CA . SER A 1 267 ? -5.858 14.021 -14.029 1.00 92.19 267 SER A CA 1
ATOM 2065 C C . SER A 1 267 ? -7.369 13.768 -14.096 1.00 92.19 267 SER A C 1
ATOM 2067 O O . SER A 1 267 ? -8.033 14.210 -15.034 1.00 92.19 267 SER A O 1
ATOM 2069 N N . ALA A 1 268 ? -7.905 13.096 -13.079 1.00 88.38 268 ALA A N 1
ATOM 2070 C CA . ALA A 1 268 ? -9.337 12.963 -12.816 1.00 88.38 268 ALA A CA 1
ATOM 2071 C C . ALA A 1 268 ? -9.839 13.996 -11.786 1.00 88.38 268 ALA A C 1
ATOM 2073 O O . ALA A 1 268 ? -11.001 13.973 -11.391 1.00 88.38 268 ALA A O 1
ATOM 2074 N N . GLY A 1 269 ? -8.973 14.917 -11.345 1.00 90.12 269 GLY A N 1
ATOM 2075 C CA . GLY A 1 269 ? -9.302 15.907 -10.324 1.00 90.12 269 GLY A CA 1
ATOM 2076 C C . GLY A 1 269 ? -9.585 15.278 -8.957 1.00 90.12 269 GLY A C 1
ATOM 2077 O O . GLY A 1 269 ? -8.968 14.281 -8.578 1.00 90.12 269 GLY A O 1
ATOM 2078 N N . LEU A 1 270 ? -10.502 15.895 -8.205 1.0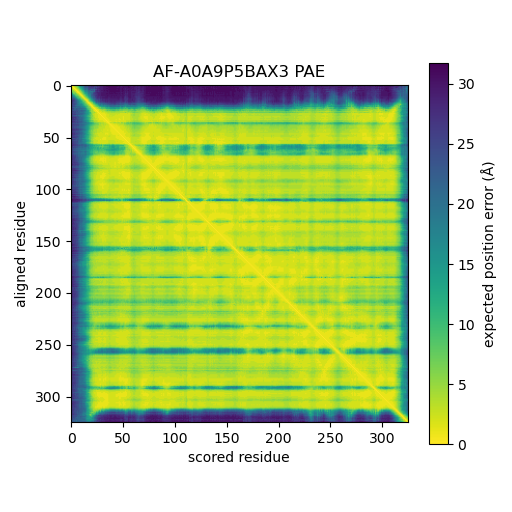0 88.75 270 LEU A N 1
ATOM 2079 C CA . LEU A 1 270 ? -10.889 15.466 -6.862 1.00 88.75 270 LEU A CA 1
ATOM 2080 C C . LEU A 1 270 ? -11.881 14.296 -6.935 1.00 88.75 270 LEU A C 1
ATOM 2082 O O . LEU A 1 270 ? -13.073 14.488 -7.176 1.00 88.75 270 LEU A O 1
ATOM 2086 N N . THR A 1 271 ? -11.396 13.083 -6.682 1.00 86.94 271 THR A N 1
ATOM 2087 C CA . THR A 1 271 ? -12.186 11.846 -6.757 1.00 86.94 271 THR A CA 1
ATOM 2088 C C . THR A 1 271 ? -12.748 11.402 -5.409 1.00 86.94 271 THR A C 1
ATOM 2090 O O . THR A 1 271 ? -13.540 10.455 -5.361 1.00 86.94 271 THR A O 1
ATOM 2093 N N . GLN A 1 272 ? -12.341 12.048 -4.309 1.00 87.75 272 GLN A N 1
ATOM 2094 C CA . GLN A 1 272 ? -13.050 12.030 -3.028 1.00 87.75 272 GLN A CA 1
ATOM 2095 C C . GLN A 1 272 ? -12.983 13.378 -2.333 1.00 87.75 272 GLN A C 1
ATOM 2097 O O . GLN A 1 272 ? -11.921 13.984 -2.257 1.00 87.75 272 GLN A O 1
ATOM 2102 N N . ALA A 1 273 ? -14.106 13.786 -1.744 1.00 88.94 273 ALA A N 1
ATOM 2103 C CA . ALA A 1 273 ? -14.202 15.034 -0.992 1.00 88.94 273 ALA A CA 1
ATOM 2104 C C . ALA A 1 273 ? -13.533 14.977 0.395 1.00 88.94 273 ALA A C 1
ATOM 2106 O O . ALA A 1 273 ? -13.254 16.026 0.966 1.00 88.94 273 ALA A O 1
ATOM 2107 N N . GLY A 1 274 ? -13.264 13.777 0.922 1.00 90.56 274 GLY A N 1
ATOM 2108 C CA . GLY A 1 274 ? -12.679 13.586 2.250 1.00 90.56 274 GLY A CA 1
ATOM 2109 C C . GLY A 1 274 ? -13.701 13.635 3.385 1.00 90.56 274 GLY A C 1
ATOM 2110 O O . GLY A 1 274 ? -14.891 13.382 3.184 1.00 90.56 274 GLY A O 1
ATOM 2111 N N . GLN A 1 275 ? -13.213 13.918 4.588 1.00 93.00 275 GLN A N 1
ATOM 2112 C CA . GLN A 1 275 ? -13.975 13.989 5.832 1.00 93.00 275 GLN A CA 1
ATOM 2113 C C . GLN A 1 275 ? -13.958 15.414 6.401 1.00 93.00 275 GLN A C 1
ATOM 2115 O O . GLN A 1 275 ? -13.140 16.250 6.034 1.00 93.00 275 GLN A O 1
ATOM 2120 N N . ALA A 1 276 ? -14.839 15.691 7.360 1.00 92.62 276 ALA A N 1
ATOM 2121 C CA . ALA A 1 276 ? -14.892 16.980 8.057 1.00 92.62 276 ALA A CA 1
ATOM 2122 C C . ALA A 1 276 ? -13.849 17.112 9.195 1.00 92.62 276 ALA A C 1
ATOM 2124 O O . ALA A 1 276 ? -14.089 17.821 10.169 1.00 92.62 276 ALA A O 1
ATOM 2125 N N . VAL A 1 277 ? -12.727 16.392 9.105 1.00 94.12 277 VAL A N 1
ATOM 2126 C CA . VAL A 1 277 ? -11.641 16.354 10.101 1.00 94.12 277 VAL A CA 1
ATOM 2127 C C . VAL A 1 277 ? -10.285 16.367 9.392 1.00 94.12 277 VAL A C 1
ATOM 2129 O O . VAL A 1 277 ? -10.198 15.926 8.252 1.00 94.12 277 VAL A O 1
ATOM 2132 N N . THR A 1 278 ? -9.252 16.873 10.065 1.00 96.38 278 THR A N 1
ATOM 2133 C CA . THR A 1 278 ? -7.866 17.033 9.575 1.00 96.38 278 THR A CA 1
ATOM 2134 C C . THR A 1 278 ? -6.926 15.995 10.188 1.00 96.38 278 THR A C 1
ATOM 2136 O O . THR A 1 278 ? -7.265 15.400 11.211 1.00 96.38 278 THR A O 1
ATOM 2139 N N . GLY A 1 279 ? -5.719 15.834 9.644 1.00 95.31 279 GLY A N 1
ATOM 2140 C CA . GLY A 1 279 ? -4.697 14.933 10.180 1.00 95.31 279 GLY A CA 1
ATOM 2141 C C . GLY A 1 279 ? -5.030 13.454 10.007 1.00 95.31 279 GLY A C 1
ATOM 2142 O O . GLY A 1 279 ? -4.555 12.629 10.780 1.00 95.31 279 GLY A O 1
ATOM 2143 N N . ILE A 1 280 ? -5.875 13.110 9.030 1.00 95.81 280 ILE A N 1
ATOM 2144 C CA . ILE A 1 280 ? -6.381 11.740 8.848 1.00 95.81 280 ILE A CA 1
ATOM 2145 C C . ILE A 1 280 ? -5.809 11.031 7.621 1.00 95.81 280 ILE A C 1
ATOM 2147 O O . ILE A 1 280 ? -6.330 9.987 7.235 1.00 95.81 280 ILE A O 1
ATOM 2151 N N . GLN A 1 281 ? -4.761 11.582 7.002 1.00 95.06 281 GLN A N 1
ATOM 2152 C CA . GLN A 1 281 ? -4.142 11.026 5.795 1.00 95.06 281 GLN A CA 1
ATOM 2153 C C . GLN A 1 281 ? -3.820 9.529 5.963 1.00 95.06 281 GLN A C 1
ATOM 2155 O O . GLN A 1 281 ? -4.264 8.712 5.158 1.00 95.06 281 GLN A O 1
ATOM 2160 N N . ASP A 1 282 ? -3.167 9.154 7.066 1.00 94.81 282 ASP A N 1
ATOM 2161 C CA . ASP A 1 282 ? -2.791 7.762 7.353 1.00 94.81 282 ASP A CA 1
ATOM 2162 C C . ASP A 1 282 ? -3.977 6.870 7.732 1.00 94.81 282 ASP A C 1
ATOM 2164 O O . ASP A 1 282 ? -3.896 5.644 7.638 1.00 94.81 282 ASP A O 1
ATOM 2168 N N . SER A 1 283 ? -5.095 7.472 8.137 1.00 97.38 283 SER A N 1
ATOM 2169 C CA . SER A 1 283 ? -6.344 6.779 8.460 1.00 97.38 283 SER A CA 1
ATOM 2170 C C . SER A 1 283 ? -7.198 6.487 7.229 1.00 97.38 283 SER A C 1
ATOM 2172 O O . SER A 1 283 ? -8.232 5.828 7.359 1.00 97.38 283 SER A O 1
ATOM 2174 N N . ILE A 1 284 ? -6.797 6.948 6.041 1.00 97.31 284 ILE A N 1
ATOM 2175 C CA . ILE A 1 284 ? -7.467 6.606 4.788 1.00 97.31 284 ILE A CA 1
ATOM 2176 C C . ILE A 1 284 ? -6.828 5.363 4.180 1.00 97.31 284 ILE A C 1
ATOM 2178 O O . ILE A 1 284 ? -5.622 5.306 3.947 1.00 97.31 284 ILE A O 1
ATOM 2182 N N . LYS A 1 285 ? -7.665 4.363 3.904 1.00 96.31 285 LYS A N 1
ATOM 2183 C CA . LYS A 1 285 ? -7.297 3.103 3.257 1.00 96.31 285 LYS A CA 1
ATOM 2184 C C . LYS A 1 285 ? -8.181 2.853 2.044 1.00 96.31 285 LYS A C 1
ATOM 2186 O O . LYS A 1 285 ? -9.232 3.474 1.870 1.00 96.31 285 LYS A O 1
ATOM 2191 N N . PHE A 1 286 ? -7.746 1.907 1.227 1.00 94.06 286 PHE A N 1
ATOM 2192 C CA . PHE A 1 286 ? -8.462 1.449 0.050 1.00 94.06 286 PHE A CA 1
ATOM 2193 C C . PHE A 1 286 ? -8.457 -0.072 0.035 1.00 94.06 286 PHE A C 1
ATOM 2195 O O . PHE A 1 286 ? -7.451 -0.678 0.390 1.00 94.06 286 PHE A O 1
ATOM 2202 N N . GLY A 1 287 ? -9.585 -0.667 -0.339 1.00 91.88 287 GLY A N 1
ATOM 2203 C CA . GLY A 1 287 ? -9.720 -2.115 -0.455 1.00 91.88 287 GLY A CA 1
ATOM 2204 C C . GLY A 1 287 ? -11.061 -2.515 -1.059 1.00 91.88 287 GLY A C 1
ATOM 2205 O O . GLY A 1 287 ? -12.033 -1.759 -1.008 1.00 91.88 287 GLY A O 1
ATOM 2206 N N . ARG A 1 288 ? -11.129 -3.704 -1.648 1.00 90.38 288 ARG A N 1
ATOM 2207 C CA . ARG A 1 288 ? -12.326 -4.301 -2.252 1.00 90.38 288 ARG A CA 1
ATOM 2208 C C . ARG A 1 288 ? -13.169 -4.980 -1.178 1.00 90.38 288 ARG A C 1
ATOM 2210 O O . ARG A 1 288 ? -13.154 -6.200 -1.028 1.00 90.38 288 ARG A O 1
ATOM 2217 N N . ILE A 1 289 ? -13.929 -4.194 -0.418 1.00 92.12 289 ILE A N 1
ATOM 2218 C CA . ILE A 1 289 ? -14.683 -4.718 0.726 1.00 92.12 289 ILE A CA 1
ATOM 2219 C C . ILE A 1 289 ? -16.018 -5.320 0.297 1.00 92.12 289 ILE A C 1
ATOM 2221 O O . ILE A 1 289 ? -16.404 -6.399 0.745 1.00 92.12 289 ILE A O 1
ATOM 2225 N N . TYR A 1 290 ? -16.732 -4.628 -0.587 1.00 89.06 290 TYR A N 1
ATOM 2226 C CA . TYR A 1 290 ? -18.076 -5.024 -1.012 1.00 89.06 290 TYR A CA 1
ATOM 2227 C C . TYR A 1 290 ? -18.105 -5.842 -2.308 1.00 89.06 290 TYR A C 1
ATOM 2229 O O . TYR A 1 290 ? -19.193 -6.091 -2.826 1.00 89.06 290 TYR A O 1
ATOM 2237 N N . GLY A 1 291 ? -16.948 -6.227 -2.860 1.00 77.62 291 GLY A N 1
ATOM 2238 C CA . GLY A 1 291 ? -16.884 -6.886 -4.171 1.00 77.62 291 GLY A CA 1
ATOM 2239 C C . GLY A 1 291 ? -17.455 -6.002 -5.277 1.00 77.62 291 GLY A C 1
ATOM 2240 O O . GLY A 1 291 ? -18.004 -6.481 -6.262 1.00 77.62 291 GLY A O 1
ATOM 2241 N N . SER A 1 292 ? -17.364 -4.679 -5.104 1.00 69.38 292 SER A N 1
ATOM 2242 C CA . SER A 1 292 ? -17.880 -3.698 -6.054 1.00 69.38 292 SER A CA 1
ATOM 2243 C C . SER A 1 292 ? -17.001 -3.602 -7.305 1.00 69.38 292 SER A C 1
ATOM 2245 O O . SER A 1 292 ? -17.146 -2.645 -8.058 1.00 69.38 292 SER A O 1
ATOM 2247 N N . ASN A 1 293 ? -16.070 -4.543 -7.513 1.00 69.31 293 ASN A N 1
ATOM 2248 C CA . ASN A 1 293 ? -14.983 -4.545 -8.493 1.00 69.31 293 ASN A CA 1
ATOM 2249 C C . ASN A 1 293 ? -14.146 -3.251 -8.498 1.00 69.31 293 ASN A C 1
ATOM 2251 O O . ASN A 1 293 ? -13.449 -3.005 -9.466 1.00 69.31 293 ASN A O 1
ATOM 2255 N N . ARG A 1 294 ? -14.270 -2.373 -7.495 1.00 77.69 294 ARG A N 1
ATOM 2256 C CA . ARG A 1 294 ? -13.541 -1.103 -7.331 1.00 77.69 294 ARG A CA 1
ATOM 2257 C C . ARG A 1 294 ? -12.968 -1.075 -5.925 1.00 77.69 294 ARG A C 1
ATOM 2259 O O . ARG A 1 294 ? -13.501 -1.737 -5.033 1.00 77.69 294 ARG A O 1
ATOM 2266 N N . LEU A 1 295 ? -11.943 -0.258 -5.722 1.00 86.94 295 LEU A N 1
ATOM 2267 C CA . LEU A 1 295 ? -11.509 0.073 -4.375 1.00 86.94 295 LEU A CA 1
ATOM 2268 C C . LEU A 1 295 ? -12.573 0.924 -3.680 1.00 86.94 295 LEU A C 1
ATOM 2270 O O . LEU A 1 295 ? -12.979 1.987 -4.166 1.00 86.94 295 LEU A O 1
ATOM 2274 N N . ASP A 1 296 ? -13.019 0.442 -2.528 1.00 90.81 296 ASP A N 1
ATOM 2275 C CA . ASP A 1 296 ? -13.843 1.209 -1.616 1.00 90.81 296 ASP A CA 1
ATOM 2276 C C . ASP A 1 296 ? -12.936 2.165 -0.821 1.00 90.81 296 ASP A C 1
ATOM 2278 O O . ASP A 1 296 ? -11.793 1.843 -0.495 1.00 90.81 296 ASP A O 1
ATOM 2282 N N . TYR A 1 297 ? -13.437 3.364 -0.524 1.00 93.50 297 TYR A N 1
ATOM 2283 C CA . TYR A 1 297 ? -12.744 4.316 0.343 1.00 93.50 297 TYR A CA 1
ATOM 2284 C C . TYR A 1 297 ? -13.035 3.958 1.797 1.00 93.50 297 TYR A C 1
ATOM 2286 O O . TYR A 1 297 ? -14.203 3.849 2.183 1.00 93.50 297 TYR A O 1
ATOM 2294 N N . ILE A 1 298 ? -11.989 3.804 2.601 1.00 96.31 298 ILE A N 1
ATOM 2295 C CA . ILE A 1 298 ? -12.081 3.339 3.982 1.00 96.31 298 ILE A CA 1
ATOM 2296 C C . ILE A 1 298 ? -11.479 4.409 4.891 1.00 96.31 298 ILE A C 1
ATOM 2298 O O . ILE A 1 298 ? -10.338 4.817 4.697 1.00 96.31 298 ILE A O 1
ATOM 2302 N N . PHE A 1 299 ? -12.232 4.849 5.894 1.00 97.69 299 PHE A N 1
ATOM 2303 C CA . PHE A 1 299 ? -11.757 5.759 6.932 1.00 97.69 299 PHE A CA 1
ATOM 2304 C C . PHE A 1 299 ? -11.698 5.031 8.276 1.00 97.69 299 PHE A C 1
ATOM 2306 O O . PHE A 1 299 ? -12.719 4.554 8.776 1.00 97.69 299 PHE A O 1
ATOM 2313 N N . LEU A 1 300 ? -10.497 4.964 8.850 1.00 98.44 300 LEU A N 1
ATOM 2314 C CA . LEU A 1 300 ? -10.241 4.497 10.207 1.00 98.44 300 LEU A CA 1
ATOM 2315 C C . LEU A 1 300 ? -10.488 5.650 11.182 1.00 98.44 300 LEU A C 1
ATOM 2317 O O . LEU A 1 300 ? -9.612 6.480 11.431 1.00 98.44 300 LEU A O 1
ATOM 2321 N N . LYS A 1 301 ? -11.704 5.729 11.714 1.00 97.75 301 LYS A N 1
ATOM 2322 C CA . LYS A 1 301 ? -12.080 6.793 12.641 1.00 97.75 301 LYS A CA 1
ATOM 2323 C C . LYS A 1 301 ? -11.713 6.387 14.060 1.00 97.75 301 LYS A C 1
ATOM 2325 O O . LYS A 1 301 ? -12.231 5.403 14.578 1.00 97.75 301 LYS A O 1
ATOM 2330 N N . GLU A 1 302 ? -10.832 7.154 14.687 1.00 97.19 302 GLU A N 1
ATOM 2331 C CA . GLU A 1 302 ? -10.434 6.906 16.065 1.00 97.19 302 GLU A CA 1
ATOM 2332 C C . GLU A 1 302 ? -11.588 7.176 17.039 1.00 97.19 302 GLU A C 1
ATOM 2334 O O . GLU A 1 302 ? -12.184 8.253 17.054 1.00 97.19 302 GLU A O 1
ATOM 2339 N N . GLU A 1 303 ? -11.860 6.196 17.891 1.00 96.94 303 GLU A N 1
ATOM 2340 C CA . GLU A 1 303 ? -12.757 6.289 19.034 1.00 96.94 303 GLU A CA 1
ATOM 2341 C C . GLU A 1 303 ? -11.964 6.034 20.325 1.00 96.94 303 GLU A C 1
ATOM 2343 O O . GLU A 1 303 ? -10.792 5.641 20.319 1.00 96.94 303 GLU A O 1
ATOM 2348 N N . LYS A 1 304 ? -12.595 6.238 21.486 1.00 94.88 304 LYS A N 1
ATOM 2349 C CA . LYS A 1 304 ? -11.903 6.113 22.782 1.00 94.88 304 LYS A CA 1
ATOM 2350 C C . LYS A 1 304 ? -11.234 4.745 22.992 1.00 94.88 304 LYS A C 1
ATOM 2352 O O . LYS A 1 304 ? -10.152 4.690 23.566 1.00 94.88 304 LYS A O 1
ATOM 2357 N N . TYR A 1 305 ? -11.872 3.663 22.545 1.00 95.81 305 TYR A N 1
ATOM 2358 C CA . TYR A 1 305 ? -11.442 2.282 22.823 1.00 95.81 305 TYR A CA 1
ATOM 2359 C C . TYR A 1 305 ? -11.145 1.450 21.569 1.00 95.81 305 TYR A C 1
ATOM 2361 O O . TYR A 1 305 ? -10.688 0.318 21.686 1.00 95.81 305 TYR A O 1
ATOM 2369 N N . HIS A 1 306 ? -11.415 1.985 20.382 1.00 97.62 306 HIS A N 1
ATOM 2370 C CA . HIS A 1 306 ? -11.256 1.277 19.115 1.00 97.62 306 HIS A CA 1
ATOM 2371 C C . HIS A 1 306 ? -11.084 2.273 17.965 1.00 97.62 306 HIS A C 1
ATOM 2373 O O . HIS A 1 306 ? -11.171 3.481 18.175 1.00 97.62 306 HIS A O 1
ATOM 2379 N N . PHE A 1 307 ? -10.862 1.767 16.757 1.00 98.44 307 PHE A N 1
ATOM 2380 C CA . PHE A 1 307 ? -11.121 2.490 15.519 1.00 98.44 307 PHE A CA 1
ATOM 2381 C C . PHE A 1 307 ? -12.352 1.896 14.838 1.00 98.44 307 PHE A C 1
ATOM 2383 O O . PHE A 1 307 ? -12.449 0.676 14.656 1.00 98.44 307 PHE A O 1
ATOM 2390 N N . ASP A 1 308 ? -13.278 2.765 14.451 1.00 98.38 308 ASP A N 1
ATOM 2391 C CA . ASP A 1 308 ? -14.343 2.429 13.517 1.00 98.38 308 ASP A CA 1
ATOM 2392 C C . ASP A 1 308 ? -13.763 2.295 12.107 1.00 98.38 308 ASP A C 1
ATOM 2394 O O . ASP A 1 308 ? -12.961 3.120 11.669 1.00 98.38 308 ASP A O 1
ATOM 2398 N N . VAL A 1 309 ? -14.213 1.280 11.370 1.00 98.25 309 VAL A N 1
ATOM 2399 C CA . VAL A 1 309 ? -13.901 1.113 9.945 1.00 98.25 309 VAL A CA 1
ATOM 2400 C C . VAL A 1 309 ? -15.113 1.559 9.141 1.00 98.25 309 VAL A C 1
ATOM 2402 O O . VAL A 1 309 ? -16.100 0.829 9.031 1.00 98.25 309 VAL A O 1
ATOM 2405 N N . ILE A 1 310 ? -15.057 2.781 8.614 1.00 96.62 310 ILE A N 1
ATOM 2406 C CA . ILE A 1 310 ? -16.153 3.402 7.864 1.00 96.62 310 ILE A CA 1
ATOM 2407 C C . ILE A 1 310 ? -15.876 3.266 6.375 1.00 96.62 310 ILE A C 1
ATOM 2409 O O . ILE A 1 310 ? -14.836 3.715 5.901 1.00 96.62 310 ILE A O 1
ATOM 2413 N N . VAL A 1 311 ? -16.821 2.701 5.623 1.00 94.75 311 VAL A N 1
ATOM 2414 C CA . VAL A 1 311 ? -16.640 2.458 4.186 1.00 94.75 311 VAL A CA 1
ATOM 2415 C C . VAL A 1 311 ? -17.577 3.317 3.346 1.00 94.75 311 VAL A C 1
ATOM 2417 O O . VAL A 1 311 ? -18.760 3.485 3.654 1.00 94.75 311 VAL A O 1
ATOM 2420 N N . GLN A 1 312 ? -17.045 3.857 2.253 1.00 90.69 312 GLN A N 1
ATOM 2421 C CA . GLN A 1 312 ? -17.799 4.540 1.211 1.00 90.69 312 GLN A CA 1
ATOM 2422 C C . GLN A 1 312 ? -17.497 3.898 -0.144 1.00 90.69 312 GLN A C 1
ATOM 2424 O O . GLN A 1 312 ? -16.354 3.892 -0.604 1.00 90.69 312 GLN A O 1
ATOM 2429 N N . ASN A 1 313 ? -18.536 3.414 -0.820 1.00 81.88 313 ASN A N 1
ATOM 2430 C CA . ASN A 1 313 ? -18.392 2.865 -2.164 1.00 81.88 313 ASN A CA 1
ATOM 2431 C C . ASN A 1 313 ? -18.324 4.011 -3.168 1.00 81.88 313 ASN A C 1
ATOM 2433 O O . ASN A 1 313 ? -19.119 4.954 -3.089 1.00 81.88 313 ASN A O 1
ATOM 2437 N N . LYS A 1 314 ? -17.436 3.901 -4.156 1.00 67.75 314 LYS A N 1
ATOM 2438 C CA . LYS A 1 314 ? -17.422 4.821 -5.294 1.00 67.75 314 LYS A CA 1
ATOM 2439 C C . LYS A 1 314 ? -18.301 4.301 -6.428 1.00 67.75 314 LYS A C 1
ATOM 2441 O O . LYS A 1 314 ? -18.127 3.179 -6.898 1.00 67.75 314 LYS A O 1
ATOM 2446 N N . ALA A 1 315 ? -19.193 5.151 -6.918 1.00 55.78 315 ALA A N 1
ATOM 2447 C CA . ALA A 1 315 ? -19.758 5.045 -8.252 1.00 55.78 315 ALA A CA 1
ATOM 2448 C C . ALA A 1 315 ? -18.978 5.990 -9.178 1.00 55.78 315 ALA A C 1
ATOM 2450 O O . ALA A 1 315 ? -18.909 7.199 -8.944 1.00 55.78 315 ALA A O 1
ATOM 2451 N N . TRP A 1 316 ? -18.369 5.405 -10.204 1.00 56.34 316 TRP A N 1
ATOM 2452 C CA . TRP A 1 316 ? -17.762 6.113 -11.325 1.00 56.34 316 TRP A CA 1
ATOM 2453 C C . TRP A 1 316 ? -18.789 6.126 -12.440 1.00 56.34 316 TRP A C 1
ATOM 2455 O O . TRP A 1 316 ? -19.184 5.053 -12.895 1.00 56.34 316 TRP A O 1
ATOM 2465 N N . ALA A 1 317 ? -19.225 7.311 -12.850 1.00 42.22 317 ALA A N 1
ATOM 2466 C CA . ALA A 1 317 ? -19.933 7.472 -14.105 1.00 42.22 317 ALA A CA 1
ATOM 2467 C C . ALA A 1 317 ? -19.006 8.239 -15.048 1.00 42.22 317 ALA A C 1
ATOM 2469 O O . ALA A 1 317 ? -18.587 9.358 -14.746 1.00 42.22 317 ALA A O 1
ATOM 2470 N N . PHE A 1 318 ? -18.676 7.622 -16.181 1.00 42.38 318 PHE A N 1
ATOM 2471 C CA . PHE A 1 318 ? -18.248 8.386 -17.346 1.00 42.38 318 PHE A CA 1
ATOM 2472 C C . PHE A 1 318 ? -19.433 9.267 -17.742 1.00 42.38 318 PHE A C 1
ATOM 2474 O O . PHE A 1 318 ? -20.554 8.747 -17.835 1.00 42.38 318 PHE A O 1
ATOM 2481 N N . ASP A 1 319 ? -19.224 10.567 -17.964 1.00 34.81 319 ASP A N 1
ATOM 2482 C CA . ASP A 1 319 ? -20.251 11.393 -18.601 1.00 34.81 319 ASP A CA 1
ATOM 2483 C C . ASP A 1 319 ? -20.662 10.712 -19.922 1.00 34.81 319 ASP A C 1
ATOM 2485 O O . ASP A 1 319 ? -19.902 10.683 -20.888 1.00 34.81 319 ASP A O 1
ATOM 2489 N N . GLY A 1 320 ? -21.849 10.089 -19.938 1.00 34.62 320 GLY A N 1
ATOM 2490 C CA . GLY A 1 320 ? -22.425 9.437 -21.119 1.00 34.62 320 GLY A CA 1
ATOM 2491 C C . GLY A 1 320 ? -22.876 7.977 -20.981 1.00 34.62 320 GLY A C 1
ATOM 2492 O O . GLY A 1 320 ? -23.597 7.515 -21.864 1.00 34.62 320 GLY A O 1
ATOM 2493 N N . VAL A 1 321 ? -22.548 7.246 -19.906 1.00 34.97 321 VAL A N 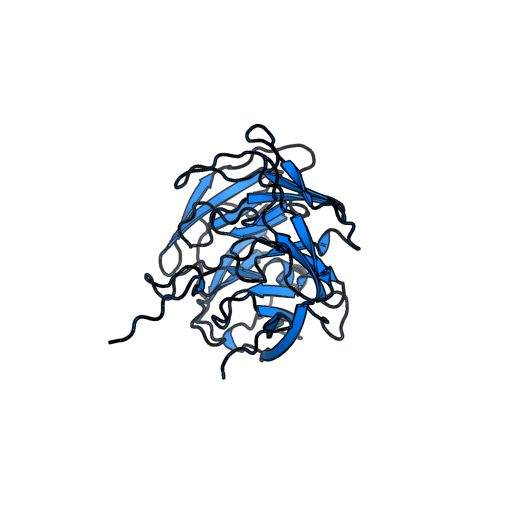1
ATOM 2494 C CA . VAL A 1 321 ? -23.057 5.869 -19.712 1.00 34.97 321 VAL A CA 1
ATOM 2495 C C . VAL A 1 321 ? -23.854 5.778 -18.413 1.00 34.97 321 VAL A C 1
ATOM 2497 O O . VAL A 1 321 ? -23.293 5.724 -17.323 1.00 34.97 321 VAL A O 1
ATOM 2500 N N . GLN A 1 322 ? -25.186 5.753 -18.528 1.00 25.81 322 GLN A N 1
ATOM 2501 C CA . GLN A 1 322 ? -26.039 5.290 -17.432 1.00 25.81 322 GLN A CA 1
ATOM 2502 C C . GLN A 1 322 ? -25.729 3.811 -17.174 1.00 25.81 322 GLN A C 1
ATOM 2504 O O . GLN A 1 322 ? -25.900 2.986 -18.073 1.00 25.81 322 GLN A O 1
ATOM 2509 N N . GLU A 1 323 ? -25.288 3.469 -15.960 1.00 29.77 323 GLU A N 1
ATOM 2510 C CA . GLU A 1 323 ? -25.278 2.067 -15.538 1.00 29.77 323 GLU A CA 1
ATOM 2511 C C . GLU A 1 323 ? -26.730 1.542 -15.539 1.00 29.77 323 GLU A C 1
ATOM 2513 O O . GLU A 1 323 ? -27.632 2.250 -15.071 1.00 29.77 323 GLU A O 1
ATOM 2518 N N . PRO A 1 324 ? -26.992 0.349 -16.107 1.00 28.92 324 PRO A N 1
ATOM 2519 C CA . PRO A 1 324 ? -28.328 -0.224 -16.109 1.00 28.92 324 PRO A CA 1
ATOM 2520 C C . PRO A 1 324 ? -28.763 -0.535 -14.674 1.00 28.92 324 PRO A C 1
ATOM 2522 O O . PRO A 1 324 ? -27.981 -1.046 -13.872 1.00 28.92 324 PRO A O 1
ATOM 2525 N N . VAL A 1 325 ? -30.015 -0.179 -14.386 1.00 33.50 325 VAL A N 1
ATOM 2526 C CA . VAL A 1 325 ? -30.730 -0.454 -13.130 1.00 33.50 325 VAL A CA 1
ATOM 2527 C C . VAL A 1 325 ? -30.899 -1.955 -12.920 1.00 33.50 325 VAL A C 1
ATOM 2529 O O . VAL A 1 325 ? -31.210 -2.644 -13.920 1.00 33.50 325 VAL A O 1
#

Nearest PDB structures (foldseek):
  3qqz-assembly1_A  TM=5.580E-01  e=6.171E-03  Escherichia coli ABU 83972
  4yd8-assembly1_A  TM=4.146E-01  e=1.161E-02  Homo sapiens
  1sq9-assembly1_A  TM=3.922E-01  e=5.353E-02  Saccharomyces cerevisiae
  7zn7-assembly1_A  TM=3.956E-01  e=4.818E-02  Homo sapiens
  7jn7-assembly1_D  TM=2.728E-01  e=6.715E-01  Homo sapiens